Protein AF-A0A524P1W6-F1 (afdb_monomer)

Solvent-accessible surface area (backbone atoms 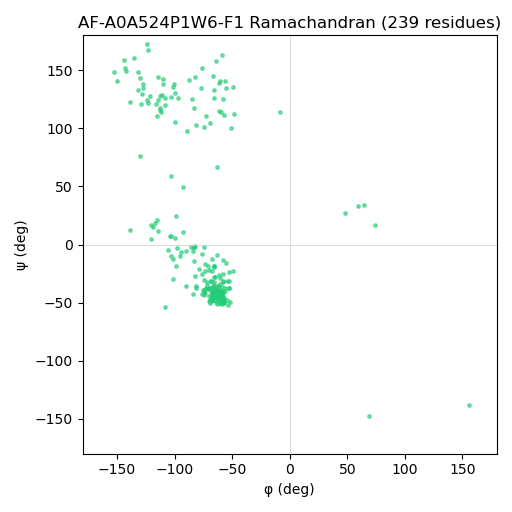only — not comparable to full-atom values): 13801 Å² total; per-residue (Å²): 134,83,82,76,74,79,87,64,77,76,74,63,32,41,42,36,43,31,59,75,45,69,65,52,98,81,75,45,73,70,54,42,46,52,52,51,48,52,51,48,50,34,46,38,67,60,63,65,48,62,73,87,36,50,44,77,52,84,60,39,30,36,38,38,51,34,90,38,65,66,57,50,44,50,50,51,54,59,65,42,50,56,57,51,47,46,42,68,64,34,59,73,61,53,73,53,61,63,51,61,54,53,48,53,52,50,55,49,50,51,53,50,51,52,52,51,53,55,61,54,59,69,71,52,67,88,84,78,59,76,81,76,58,79,82,65,81,49,70,66,57,54,54,62,71,67,62,64,50,25,31,32,36,37,40,35,36,87,59,54,64,69,60,58,74,45,47,70,56,52,51,52,50,29,56,70,74,59,48,61,57,46,75,45,85,51,100,51,37,33,39,36,38,25,44,45,64,67,62,48,52,58,75,66,47,57,64,49,61,46,58,34,50,49,51,49,36,51,76,72,70,48,66,69,83,38,69,67,51,45,53,49,43,54,49,48,47,66,75,77,107

pLDDT: mean 77.71, std 16.16, range [38.34, 97.88]

Foldseek 3Di:
DDPDDPPPPPPFKKKKKFWPDAPDPVDDLVVQVVLLVLVLQLCCLQLVDDNVQWDDDPSTMIMGTDPHVVSVLSVLCLVCVLLVCCCPPPVVVVVVVVLVVVVVVVVVVVVVVVVVVVVVVVPPDPPPPPPPPPPPPDPVVVVVVQFDFNTKMWMFIPDCPSVVVCQVSVVVSCVVLVFPWDWADDPGGIIITHRDVVSVVLVSDDSQPLVSVVVSCVVSPHDCPPPVNVVSSVVSVVSRD

Structure (mmCIF, N/CA/C/O backbone):
data_AF-A0A524P1W6-F1
#
_entry.id   AF-A0A524P1W6-F1
#
loop_
_atom_site.group_PDB
_atom_site.id
_atom_site.type_symbol
_atom_site.label_atom_id
_atom_site.label_alt_id
_atom_site.label_comp_id
_atom_site.label_asym_id
_atom_site.label_entity_id
_atom_site.label_seq_id
_atom_site.pdbx_PDB_ins_code
_atom_site.Cartn_x
_atom_site.Cartn_y
_atom_site.Cartn_z
_atom_site.occupancy
_atom_site.B_iso_or_equiv
_atom_site.auth_seq_id
_atom_site.auth_comp_id
_atom_site.auth_asym_id
_atom_site.auth_atom_id
_atom_site.pdbx_PDB_model_num
ATOM 1 N N . MET A 1 1 ? -32.105 -16.808 35.346 1.00 43.50 1 MET A N 1
ATOM 2 C CA . MET A 1 1 ? -31.112 -15.776 34.991 1.00 43.50 1 MET A CA 1
ATOM 3 C C . MET A 1 1 ? -31.152 -15.631 33.483 1.00 43.50 1 MET A C 1
ATOM 5 O O . MET A 1 1 ? -30.910 -16.617 32.807 1.00 43.50 1 MET A O 1
ATOM 9 N N . LYS A 1 2 ? -31.589 -14.476 32.969 1.00 44.75 2 LYS A N 1
ATOM 10 C CA . LYS A 1 2 ? -31.421 -14.134 31.552 1.00 44.75 2 LYS A CA 1
ATOM 11 C C . LYS A 1 2 ? -30.009 -13.581 31.425 1.00 44.75 2 LYS A C 1
ATOM 13 O O . LYS A 1 2 ? -29.709 -12.593 32.091 1.00 44.75 2 LYS A O 1
ATOM 18 N N . GLU A 1 3 ? -29.163 -14.250 30.655 1.00 41.38 3 GLU A N 1
ATOM 19 C CA . GLU A 1 3 ? -27.907 -13.665 30.199 1.00 41.38 3 GLU A CA 1
ATOM 20 C C . GLU A 1 3 ? -28.275 -12.415 29.398 1.00 41.38 3 GLU A C 1
ATOM 22 O O . GLU A 1 3 ? -29.006 -12.478 28.410 1.00 41.38 3 GLU A O 1
ATOM 27 N N . LEU A 1 4 ? -27.896 -11.257 29.931 1.00 38.34 4 LEU A N 1
ATOM 28 C CA . LEU A 1 4 ? -27.931 -10.008 29.192 1.00 38.34 4 LEU A CA 1
ATOM 29 C C . LEU A 1 4 ? -26.842 -10.141 28.135 1.00 38.34 4 LEU A C 1
ATOM 31 O O . LEU A 1 4 ? -25.660 -10.092 28.474 1.00 38.34 4 LEU A O 1
ATOM 35 N N . GLU A 1 5 ? -27.237 -10.365 26.883 1.00 46.94 5 GLU A N 1
ATOM 36 C CA . GLU A 1 5 ? -26.307 -10.201 25.773 1.00 46.94 5 GLU A CA 1
ATOM 37 C C . GLU A 1 5 ? -25.727 -8.783 25.849 1.00 46.94 5 GLU A C 1
ATOM 39 O O . GLU A 1 5 ? -26.471 -7.829 26.117 1.00 46.94 5 GLU A O 1
ATOM 44 N N . PRO A 1 6 ? -24.405 -8.619 25.684 1.00 50.09 6 PRO A N 1
ATOM 45 C CA . PRO A 1 6 ? -23.826 -7.296 25.652 1.00 50.09 6 PRO A CA 1
ATOM 46 C C . PRO A 1 6 ? -24.444 -6.563 24.462 1.00 50.09 6 PRO A C 1
ATOM 48 O O . PRO A 1 6 ? -24.214 -6.930 23.311 1.00 50.09 6 PRO A O 1
ATOM 51 N N . ASN A 1 7 ? -25.203 -5.502 24.746 1.00 44.94 7 ASN A N 1
ATOM 52 C CA . ASN A 1 7 ? -25.431 -4.402 23.813 1.00 44.94 7 ASN A CA 1
ATOM 53 C C . ASN A 1 7 ? -24.069 -3.735 23.560 1.00 44.94 7 ASN A C 1
ATOM 55 O O . ASN A 1 7 ? -23.799 -2.638 24.041 1.00 44.94 7 ASN A O 1
ATOM 59 N N . GLY A 1 8 ? -23.159 -4.455 22.908 1.00 49.38 8 GLY A N 1
ATOM 60 C CA . GLY A 1 8 ? -21.906 -3.922 22.426 1.00 49.38 8 GLY A CA 1
ATOM 61 C C . GLY A 1 8 ? -22.253 -3.089 21.215 1.00 49.38 8 GLY A C 1
ATOM 62 O O . GLY A 1 8 ? -22.509 -3.641 20.145 1.00 49.38 8 GLY A O 1
ATOM 63 N N . GLU A 1 9 ? -22.311 -1.771 21.388 1.00 58.06 9 GLU A N 1
ATOM 64 C CA . GLU A 1 9 ? -22.159 -0.864 20.259 1.00 58.06 9 GLU A CA 1
ATOM 65 C C . GLU A 1 9 ? -20.922 -1.343 19.497 1.00 58.06 9 GLU A C 1
ATOM 67 O O . GLU A 1 9 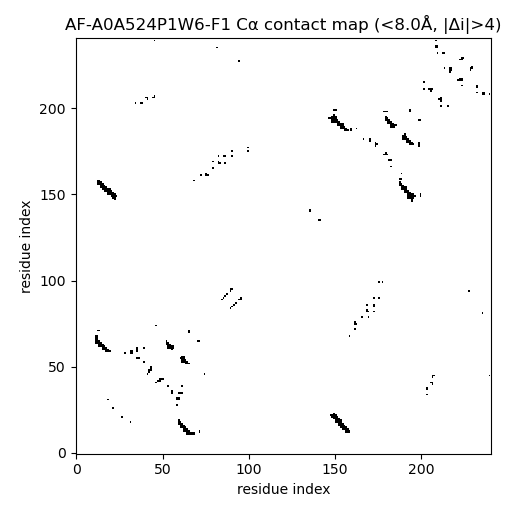? -19.821 -1.380 20.048 1.00 58.06 9 GLU A O 1
ATOM 72 N N . SER A 1 10 ? -21.130 -1.860 18.282 1.00 70.88 10 SER A N 1
ATOM 73 C CA . SER A 1 10 ? -20.035 -2.339 17.447 1.00 70.88 10 SER A CA 1
ATOM 74 C C . SER A 1 10 ? -19.087 -1.165 17.278 1.00 70.88 10 SER A C 1
ATOM 76 O O . SER A 1 10 ? -19.458 -0.198 16.617 1.00 70.88 10 SER A O 1
ATOM 78 N N . GLU A 1 11 ? -17.894 -1.250 17.866 1.00 86.88 11 GLU A N 1
ATOM 79 C CA . GLU A 1 11 ? -16.865 -0.232 17.688 1.00 86.88 11 GLU A CA 1
ATOM 80 C C . GLU A 1 11 ? -16.704 0.068 16.193 1.00 86.88 11 GLU A C 1
ATOM 82 O O . GLU A 1 11 ? -16.694 -0.848 15.356 1.00 86.88 11 GLU A O 1
ATOM 87 N N . SER A 1 12 ? -16.623 1.357 15.860 1.00 93.19 12 SER A N 1
ATOM 88 C CA . SER A 1 12 ? -16.362 1.798 14.495 1.00 93.19 12 SER A CA 1
ATOM 89 C C . SER A 1 12 ? -15.053 1.178 13.988 1.00 93.19 12 SER A C 1
ATOM 91 O O . SER A 1 12 ? -14.093 1.046 14.758 1.00 93.19 12 SER A O 1
ATOM 93 N N . PRO A 1 13 ? -14.994 0.764 12.711 1.00 96.75 13 PRO A N 1
ATOM 94 C CA . PRO A 1 13 ? -13.780 0.189 12.164 1.00 96.75 13 PRO A CA 1
ATOM 95 C C . PRO A 1 13 ? -12.670 1.239 12.091 1.00 96.75 13 PRO A C 1
ATOM 97 O O . PRO A 1 13 ? -12.925 2.404 11.786 1.00 96.75 13 PRO A O 1
ATOM 100 N N . PHE A 1 14 ? -11.427 0.822 12.319 1.00 96.38 14 PHE A N 1
ATOM 101 C CA . PHE A 1 14 ? -10.258 1.680 12.130 1.00 96.38 14 PHE A CA 1
ATOM 102 C C . PHE A 1 14 ? -9.122 0.959 11.408 1.00 96.38 14 PHE A C 1
ATOM 104 O O . PHE A 1 14 ? -9.044 -0.270 11.400 1.00 96.38 14 PHE A O 1
ATOM 111 N N . LEU A 1 15 ? -8.211 1.744 10.840 1.00 96.62 15 LEU A N 1
ATOM 112 C CA . LEU A 1 15 ? -6.912 1.317 10.343 1.00 96.62 15 LEU A CA 1
ATOM 113 C C . LEU A 1 15 ? -5.833 2.236 10.915 1.00 96.62 15 LEU A C 1
ATOM 115 O O . LEU A 1 15 ? -5.842 3.441 10.693 1.00 96.62 15 LEU A O 1
ATOM 119 N N . GLU A 1 16 ? -4.891 1.659 11.636 1.00 97.44 16 GLU A N 1
ATOM 120 C CA . GLU A 1 16 ? -3.687 2.319 12.118 1.00 97.44 16 GLU A CA 1
ATOM 121 C C . GLU A 1 16 ? -2.514 1.877 11.236 1.00 97.44 16 GLU A C 1
ATOM 123 O O . GLU A 1 16 ? -2.287 0.682 11.050 1.00 97.44 16 GLU A O 1
ATOM 128 N N . ILE A 1 17 ? -1.778 2.838 10.684 1.00 96.62 17 ILE A N 1
ATOM 129 C CA . ILE A 1 17 ? -0.586 2.629 9.860 1.00 96.62 17 ILE A CA 1
ATOM 130 C C . ILE A 1 17 ? 0.594 3.234 10.610 1.00 96.62 17 ILE A C 1
ATOM 132 O O . ILE A 1 17 ? 0.585 4.423 10.913 1.00 96.62 17 ILE A O 1
ATOM 136 N N . THR A 1 18 ? 1.602 2.426 10.924 1.00 96.56 18 THR A N 1
ATOM 137 C CA . THR A 1 18 ? 2.801 2.860 11.650 1.00 96.56 18 THR A CA 1
ATOM 138 C C . THR A 1 18 ? 4.049 2.540 10.840 1.00 96.56 18 THR A C 1
ATOM 140 O O . THR A 1 18 ? 4.279 1.389 10.478 1.00 96.56 18 THR A O 1
ATOM 143 N N . LEU A 1 19 ? 4.870 3.549 10.575 1.00 94.56 19 LEU A N 1
ATOM 144 C CA . LEU A 1 19 ? 6.191 3.400 9.977 1.00 94.56 19 LEU A CA 1
ATOM 145 C C . LEU A 1 19 ? 7.170 3.012 11.095 1.00 94.56 19 LEU A C 1
ATOM 147 O O . LEU A 1 19 ? 7.528 3.828 11.944 1.00 94.56 19 LEU A O 1
ATOM 151 N N . MET A 1 20 ? 7.522 1.730 11.152 1.00 92.50 20 MET A N 1
ATOM 152 C CA . MET A 1 20 ? 8.344 1.147 12.218 1.00 92.50 20 MET A CA 1
ATOM 153 C C . MET A 1 20 ? 9.833 1.388 11.980 1.00 92.50 20 MET A C 1
ATOM 155 O O . MET A 1 20 ? 10.586 1.597 12.926 1.00 92.50 20 MET A O 1
ATOM 159 N N . GLU A 1 21 ? 10.243 1.327 10.717 1.00 90.81 21 GLU A N 1
ATOM 160 C CA . GLU A 1 21 ? 11.625 1.486 10.288 1.00 90.81 21 GLU A CA 1
ATOM 161 C C . GLU A 1 21 ? 11.649 2.088 8.884 1.00 90.81 21 GLU A C 1
ATOM 163 O O . GLU A 1 21 ? 10.837 1.709 8.035 1.00 90.81 21 GLU A O 1
ATOM 168 N N . LEU A 1 22 ? 12.593 2.996 8.654 1.00 89.94 22 LEU A N 1
ATOM 169 C CA . LEU A 1 22 ? 12.934 3.557 7.356 1.00 89.94 22 LEU A CA 1
ATOM 170 C C . LEU A 1 22 ? 14.460 3.653 7.280 1.00 89.94 22 LEU A C 1
ATOM 172 O O . LEU A 1 22 ? 15.093 4.261 8.133 1.00 89.94 22 LEU A O 1
ATOM 176 N N . ASN A 1 23 ? 15.063 3.026 6.279 1.00 87.38 23 ASN A N 1
ATOM 177 C CA . ASN A 1 23 ? 16.504 3.014 6.062 1.00 87.38 23 ASN A CA 1
ATOM 178 C C . ASN A 1 23 ? 16.866 3.979 4.929 1.00 87.38 23 ASN A C 1
ATOM 180 O O . ASN A 1 23 ? 17.416 3.584 3.900 1.00 87.38 23 ASN A O 1
ATOM 184 N N . ASP A 1 24 ? 16.513 5.249 5.107 1.00 79.62 24 ASP A N 1
ATOM 185 C CA . ASP A 1 24 ? 16.932 6.327 4.219 1.00 79.62 24 ASP A CA 1
ATOM 186 C C . ASP A 1 24 ? 18.159 7.009 4.833 1.00 79.62 24 ASP A C 1
ATOM 188 O O . ASP A 1 24 ? 18.126 7.424 5.985 1.00 79.62 24 ASP A O 1
ATOM 192 N N . GLN A 1 25 ? 19.263 7.135 4.093 1.00 68.06 25 GLN A N 1
ATOM 193 C CA . GLN A 1 25 ? 20.510 7.707 4.626 1.00 68.06 25 GLN A CA 1
ATOM 194 C C . GLN A 1 25 ? 20.378 9.184 5.049 1.00 68.06 25 GLN A C 1
ATOM 196 O O . GLN A 1 25 ? 21.277 9.716 5.697 1.00 68.06 25 GLN A O 1
ATOM 201 N N . ASN A 1 26 ? 19.251 9.828 4.729 1.00 62.03 26 ASN A N 1
ATOM 202 C CA . ASN A 1 26 ? 18.885 11.174 5.174 1.00 62.03 26 ASN A CA 1
ATOM 203 C C . ASN A 1 26 ? 17.916 11.179 6.378 1.00 62.03 26 ASN A C 1
ATOM 205 O O . ASN A 1 26 ? 17.168 12.145 6.554 1.00 62.03 26 ASN A O 1
ATOM 209 N N . ASP A 1 27 ? 17.919 10.104 7.177 1.00 55.28 27 ASP A N 1
ATOM 210 C CA . ASP A 1 27 ? 17.000 9.831 8.289 1.00 55.28 27 ASP A CA 1
ATOM 211 C C . ASP A 1 27 ? 16.903 11.010 9.271 1.00 55.28 27 ASP A C 1
ATOM 213 O O . ASP A 1 27 ? 17.760 11.257 10.124 1.00 55.28 27 ASP A O 1
ATOM 217 N N . SER A 1 28 ? 15.831 11.776 9.127 1.00 60.75 28 SER A N 1
ATOM 218 C CA . SER A 1 28 ? 15.391 12.757 10.105 1.00 60.75 28 SER A CA 1
ATOM 219 C C . SER A 1 28 ? 13.902 12.541 10.321 1.00 60.75 28 SER A C 1
ATOM 221 O O . SER A 1 28 ? 13.196 12.168 9.386 1.00 60.75 28 SER A O 1
ATOM 223 N N . ASP A 1 29 ? 13.402 12.810 11.531 1.00 59.75 29 ASP A N 1
ATOM 224 C CA . ASP A 1 29 ? 11.968 12.726 11.867 1.00 59.75 29 ASP A CA 1
ATOM 225 C C . ASP A 1 29 ? 11.063 13.468 10.855 1.00 59.75 29 ASP A C 1
ATOM 227 O O . ASP A 1 29 ? 9.887 13.141 10.700 1.00 59.75 29 ASP A O 1
ATOM 231 N N . ALA A 1 30 ? 11.615 14.447 10.127 1.00 59.59 30 ALA A N 1
ATOM 232 C CA . ALA A 1 30 ? 10.947 15.157 9.040 1.00 59.59 30 ALA A CA 1
ATOM 233 C C . ALA A 1 30 ? 10.531 14.248 7.863 1.00 59.59 30 ALA A C 1
ATOM 235 O O . ALA A 1 30 ? 9.561 14.566 7.180 1.00 59.59 30 ALA A O 1
ATOM 236 N N . ASN A 1 31 ? 11.215 13.121 7.642 1.00 79.62 31 ASN A N 1
ATOM 237 C CA . ASN A 1 31 ? 10.939 12.198 6.538 1.00 79.62 31 ASN A CA 1
ATOM 238 C C . ASN A 1 31 ? 9.663 11.374 6.793 1.00 79.62 31 ASN A C 1
ATOM 240 O O . ASN A 1 31 ? 8.823 11.223 5.910 1.00 79.62 31 ASN A O 1
ATOM 244 N N . TYR A 1 32 ? 9.446 10.917 8.033 1.00 88.81 32 TYR A N 1
ATOM 245 C CA . TYR A 1 32 ? 8.245 10.150 8.384 1.00 88.81 32 TYR A CA 1
ATOM 246 C C . TYR A 1 32 ? 6.963 10.970 8.224 1.00 88.81 32 TYR A C 1
ATOM 248 O O . TYR A 1 32 ? 5.981 10.475 7.674 1.00 88.81 32 TYR A O 1
ATOM 256 N N . LEU A 1 33 ? 6.965 12.231 8.665 1.00 91.31 33 LEU A N 1
ATOM 257 C CA . LEU A 1 33 ? 5.794 13.100 8.542 1.00 91.31 33 LEU A CA 1
ATOM 258 C C . LEU A 1 33 ? 5.439 13.400 7.082 1.00 91.31 33 LEU A C 1
ATOM 260 O O . LEU A 1 33 ? 4.255 13.406 6.754 1.00 91.31 33 LEU A O 1
ATOM 264 N N . ASP A 1 34 ? 6.433 13.606 6.213 1.00 90.69 34 ASP A N 1
ATOM 265 C CA . ASP A 1 34 ? 6.202 13.795 4.775 1.00 90.69 34 ASP A CA 1
ATOM 266 C C . ASP A 1 34 ? 5.574 12.545 4.142 1.00 90.69 34 ASP A C 1
ATOM 268 O O . ASP A 1 34 ? 4.552 12.629 3.460 1.00 90.69 34 ASP A O 1
ATOM 272 N N . ILE A 1 35 ? 6.108 11.360 4.458 1.00 91.31 35 ILE A N 1
ATOM 273 C CA . ILE A 1 35 ? 5.560 10.079 3.992 1.00 91.31 35 ILE A CA 1
ATOM 274 C C . ILE A 1 35 ? 4.113 9.895 4.465 1.00 91.31 35 ILE A C 1
ATOM 276 O O . ILE A 1 35 ? 3.245 9.523 3.672 1.00 91.31 35 ILE A O 1
ATOM 280 N N . LEU A 1 36 ? 3.826 10.157 5.743 1.00 93.56 36 LEU A N 1
ATOM 281 C CA . LEU A 1 36 ? 2.470 10.035 6.279 1.00 93.56 36 LEU A CA 1
ATOM 282 C C . LEU A 1 36 ? 1.515 11.065 5.678 1.00 93.56 36 LEU A C 1
ATOM 284 O O . LEU A 1 36 ? 0.350 10.736 5.457 1.00 93.56 36 LEU A O 1
ATOM 288 N N . ASP A 1 37 ? 1.972 12.286 5.387 1.00 93.19 37 ASP A N 1
ATOM 289 C CA . ASP A 1 37 ? 1.132 13.271 4.707 1.00 93.19 37 ASP A CA 1
ATOM 290 C C . ASP A 1 37 ? 0.826 12.842 3.271 1.00 93.19 37 ASP A C 1
ATOM 292 O O . ASP A 1 37 ? -0.330 12.906 2.858 1.00 93.19 37 ASP A O 1
ATOM 296 N N . ARG A 1 38 ? 1.807 12.302 2.538 1.00 90.88 38 ARG A N 1
ATOM 297 C CA . ARG A 1 38 ? 1.585 11.719 1.204 1.00 90.88 38 ARG A CA 1
ATOM 298 C C . ARG A 1 38 ? 0.583 10.566 1.247 1.00 90.88 38 ARG A C 1
ATOM 300 O O . ARG A 1 38 ? -0.362 10.555 0.461 1.00 90.88 38 ARG A O 1
ATOM 307 N N . LEU A 1 39 ? 0.727 9.644 2.202 1.00 90.94 39 LEU A N 1
ATOM 308 C CA . LEU A 1 39 ? -0.244 8.567 2.419 1.00 90.94 39 LEU A CA 1
ATOM 309 C C . LEU A 1 39 ? -1.635 9.130 2.724 1.00 90.94 39 LEU A C 1
ATOM 311 O O . LEU A 1 39 ? -2.618 8.698 2.126 1.00 90.94 39 LEU A O 1
ATOM 315 N N . ARG A 1 40 ? -1.731 10.134 3.599 1.00 93.56 40 ARG A N 1
ATOM 316 C CA . ARG A 1 40 ? -2.993 10.816 3.898 1.00 93.56 40 ARG A CA 1
ATOM 317 C C . ARG A 1 40 ? -3.615 11.418 2.640 1.00 93.56 40 ARG A C 1
ATOM 319 O O . ARG A 1 40 ? -4.802 11.203 2.415 1.00 93.56 40 ARG A O 1
ATOM 326 N N . GLN A 1 41 ? -2.848 12.137 1.816 1.00 90.88 41 GLN A N 1
ATOM 327 C CA . GLN A 1 41 ? -3.355 12.702 0.560 1.00 90.88 41 GLN A CA 1
ATOM 328 C C . GLN A 1 41 ? -3.878 11.612 -0.374 1.00 90.88 41 GLN A C 1
ATOM 330 O O . GLN A 1 41 ? -4.974 11.767 -0.911 1.00 90.88 41 GLN A O 1
ATOM 335 N N . ASN A 1 42 ? -3.156 10.496 -0.502 1.00 85.69 42 ASN A N 1
ATOM 336 C CA . ASN A 1 42 ? -3.613 9.357 -1.291 1.00 85.69 42 ASN A CA 1
ATOM 337 C C . ASN A 1 42 ? -4.944 8.822 -0.752 1.00 85.69 42 ASN A C 1
ATOM 339 O O . ASN A 1 42 ? -5.885 8.672 -1.523 1.00 85.69 42 ASN A O 1
ATOM 343 N N . PHE A 1 43 ? -5.090 8.635 0.564 1.00 89.12 43 PHE A N 1
ATOM 344 C CA . PHE A 1 43 ? -6.357 8.167 1.131 1.00 89.12 43 PHE A CA 1
ATOM 345 C C . PHE A 1 43 ? -7.526 9.136 0.882 1.00 89.12 43 PHE A C 1
ATOM 347 O O . PHE A 1 43 ? -8.633 8.699 0.566 1.00 89.12 43 PHE A O 1
ATOM 354 N N . LEU A 1 44 ? -7.296 10.446 1.004 1.00 90.88 44 LEU A N 1
ATOM 355 C CA . LEU A 1 44 ? -8.335 11.454 0.771 1.00 90.88 44 LEU A CA 1
ATOM 356 C C . LEU A 1 44 ? -8.751 11.514 -0.699 1.00 90.88 44 LEU A C 1
ATOM 358 O O . LEU A 1 44 ? -9.942 11.537 -1.000 1.00 90.88 44 LEU A O 1
ATOM 362 N N . GLN A 1 45 ? -7.778 11.536 -1.608 1.00 85.88 45 GLN A N 1
ATOM 363 C CA . GLN A 1 45 ? -8.028 11.697 -3.038 1.00 85.88 45 GLN A CA 1
ATOM 364 C C . GLN A 1 45 ? -8.586 10.417 -3.662 1.00 85.88 45 GLN A C 1
ATOM 366 O O . GLN A 1 45 ? -9.543 10.480 -4.428 1.00 85.88 45 GLN A O 1
ATOM 371 N N . TYR A 1 46 ? -8.021 9.264 -3.310 1.00 80.44 46 TYR A N 1
ATOM 372 C CA . TYR A 1 46 ? -8.323 7.995 -3.964 1.00 80.44 46 TYR A CA 1
ATOM 373 C C . TYR A 1 46 ? -9.571 7.310 -3.405 1.00 80.44 46 TYR A C 1
ATOM 375 O O . TYR A 1 46 ? -10.408 6.801 -4.153 1.00 80.44 46 TYR A O 1
ATOM 383 N N . TYR A 1 47 ? -9.732 7.315 -2.080 1.00 85.19 47 TYR A N 1
ATOM 384 C CA . TYR A 1 47 ? -10.869 6.660 -1.435 1.00 85.19 47 TYR A CA 1
ATOM 385 C C . TYR A 1 47 ? -12.031 7.610 -1.150 1.00 85.19 47 TYR A C 1
ATOM 387 O O . TYR A 1 47 ? -13.110 7.136 -0.782 1.00 85.19 47 TYR A O 1
ATOM 395 N N . GLY A 1 48 ? -11.836 8.923 -1.315 1.00 88.19 48 GLY A N 1
ATOM 396 C CA . GLY A 1 48 ? -12.860 9.933 -1.051 1.00 88.19 48 GLY A CA 1
ATOM 397 C C . GLY A 1 48 ? -13.272 9.995 0.420 1.00 88.19 48 GLY A C 1
ATOM 398 O O . GLY A 1 48 ? -14.449 10.194 0.713 1.00 88.19 48 GLY A O 1
ATOM 399 N N . LEU A 1 49 ? -12.333 9.750 1.340 1.00 90.50 49 LEU A N 1
ATOM 400 C CA . LEU A 1 49 ? -12.599 9.789 2.779 1.00 90.50 49 LEU A CA 1
ATOM 401 C C . LEU A 1 49 ? -12.697 11.228 3.295 1.00 90.50 49 LEU A C 1
ATOM 403 O O . LEU A 1 49 ? -12.056 12.144 2.777 1.00 90.50 49 LEU A O 1
ATOM 407 N N . ASP A 1 50 ? -13.468 11.422 4.366 1.00 93.69 50 ASP A N 1
ATOM 408 C CA . ASP A 1 50 ? -13.562 12.719 5.034 1.00 93.69 50 ASP A CA 1
ATOM 409 C C . ASP A 1 50 ? -12.204 13.096 5.669 1.00 93.69 50 ASP A C 1
ATOM 411 O O . ASP A 1 50 ? -11.622 12.274 6.381 1.00 93.69 50 ASP A O 1
ATOM 415 N N . PRO A 1 51 ? -11.684 14.325 5.496 1.00 95.19 51 PRO A N 1
ATOM 416 C CA . PRO A 1 51 ? -10.428 14.749 6.117 1.00 95.19 51 PRO A CA 1
ATOM 417 C C . PRO A 1 51 ? -10.347 14.551 7.635 1.00 95.19 51 PRO A C 1
ATOM 419 O O . PRO A 1 51 ? -9.265 14.303 8.159 1.00 95.19 51 PRO A O 1
ATOM 422 N N . SER A 1 52 ? -11.470 14.642 8.351 1.00 95.75 52 SER A N 1
ATOM 423 C CA . SER A 1 52 ? -11.544 14.436 9.803 1.00 95.75 52 SER A CA 1
ATOM 424 C C . SER A 1 52 ? -11.417 12.969 10.228 1.00 95.75 52 SER A C 1
ATOM 426 O O . SER A 1 52 ? -11.114 12.690 11.394 1.00 95.75 52 SER A O 1
ATOM 428 N N . SER A 1 53 ? -11.609 12.041 9.286 1.00 95.94 53 SER A N 1
ATOM 429 C CA . SER A 1 53 ? -11.474 10.600 9.497 1.00 95.94 53 SER A CA 1
ATOM 430 C C . SER A 1 53 ? -10.011 10.160 9.633 1.00 95.94 53 SER A C 1
ATOM 432 O O . SER A 1 53 ? -9.737 9.153 10.287 1.00 95.94 53 SER A O 1
ATOM 434 N N . ILE A 1 54 ? -9.068 10.949 9.097 1.00 97.25 54 ILE A N 1
ATOM 435 C CA . ILE A 1 54 ? -7.635 10.641 9.073 1.00 97.25 54 ILE A CA 1
ATOM 436 C C . ILE A 1 54 ? -6.863 11.578 9.999 1.00 97.25 54 ILE A C 1
ATOM 438 O O . ILE A 1 54 ? -6.961 12.801 9.906 1.00 97.25 54 ILE A O 1
ATOM 442 N N . LYS A 1 55 ? -6.044 11.011 10.882 1.00 97.19 55 LYS A N 1
ATOM 443 C CA . LYS A 1 55 ? -5.211 11.755 11.830 1.00 97.19 55 LYS A CA 1
ATOM 444 C C . LYS A 1 55 ? -3.789 11.223 11.801 1.00 97.19 55 LYS A C 1
ATOM 446 O O . LYS A 1 55 ? -3.588 10.021 11.895 1.00 97.19 55 LYS A O 1
ATOM 451 N N . ILE A 1 56 ? -2.809 12.116 11.724 1.00 96.56 56 ILE A N 1
ATOM 452 C CA . ILE A 1 56 ? -1.412 11.771 12.000 1.00 96.56 56 ILE A CA 1
ATOM 453 C C . ILE A 1 56 ? -1.211 11.872 13.516 1.00 96.56 56 ILE A C 1
ATOM 455 O O . ILE A 1 56 ? -1.552 12.885 14.131 1.00 96.56 56 ILE A O 1
ATOM 459 N N . CYS A 1 57 ? -0.722 10.797 14.124 1.00 94.88 57 CYS A N 1
ATOM 460 C CA . CYS A 1 57 ? -0.534 10.650 15.561 1.00 94.88 57 CYS A CA 1
ATOM 461 C C . CYS A 1 57 ? 0.965 10.508 15.854 1.00 94.88 57 CYS A C 1
ATOM 463 O O . CYS A 1 57 ? 1.578 9.502 15.519 1.00 94.88 57 CYS A O 1
ATOM 465 N N . GLY A 1 58 ? 1.576 11.512 16.486 1.00 91.62 58 GLY A N 1
ATOM 466 C CA . GLY A 1 58 ? 3.027 11.513 16.703 1.00 91.62 58 GLY A CA 1
ATOM 467 C C . GLY A 1 58 ? 3.814 11.680 15.398 1.00 91.62 58 GLY A C 1
ATOM 468 O O . GLY A 1 58 ? 3.354 12.371 14.492 1.00 91.62 58 GLY A O 1
ATOM 469 N N . ASN A 1 59 ? 5.002 11.070 15.322 1.00 92.12 59 ASN A N 1
ATOM 470 C CA . ASN A 1 59 ? 5.941 11.289 14.212 1.00 92.12 59 ASN A CA 1
ATOM 471 C C . ASN A 1 59 ? 5.891 10.200 13.134 1.00 92.12 59 ASN A C 1
ATOM 473 O O . ASN A 1 59 ? 6.362 10.436 12.031 1.00 92.12 59 ASN A O 1
ATOM 477 N N . ASN A 1 60 ? 5.344 9.019 13.431 1.00 94.56 60 ASN A N 1
ATOM 478 C CA . ASN A 1 60 ? 5.452 7.845 12.560 1.00 94.56 60 ASN A CA 1
ATOM 479 C C . ASN A 1 60 ? 4.152 7.033 12.438 1.00 94.56 60 ASN A C 1
ATOM 481 O O . ASN A 1 60 ? 4.181 5.918 11.923 1.00 94.56 60 ASN A O 1
ATOM 485 N N . GLN A 1 61 ? 3.017 7.569 12.889 1.00 96.69 61 GLN A N 1
ATOM 486 C CA . GLN A 1 61 ? 1.741 6.863 12.868 1.00 96.69 61 GLN A CA 1
ATOM 487 C C . GLN A 1 61 ? 0.619 7.705 12.251 1.00 96.69 61 GLN A C 1
ATOM 489 O O . GLN A 1 61 ? 0.521 8.913 12.458 1.00 96.69 61 GLN A O 1
ATOM 494 N N . MET A 1 62 ? -0.265 7.037 11.517 1.00 97.25 62 MET A N 1
ATOM 495 C CA . MET A 1 62 ? -1.508 7.573 10.977 1.00 97.25 62 MET A CA 1
ATOM 496 C C . MET A 1 62 ? -2.675 6.666 11.372 1.00 97.25 62 MET A C 1
ATOM 498 O O . MET A 1 62 ? -2.595 5.448 11.245 1.00 97.25 62 MET A O 1
ATOM 502 N N . LEU A 1 63 ? -3.773 7.259 11.830 1.00 97.88 63 LEU A N 1
ATOM 503 C CA . LEU A 1 63 ? -5.026 6.589 12.155 1.00 97.88 63 LEU A CA 1
ATOM 504 C C . LEU A 1 63 ? -6.111 7.022 11.169 1.00 97.88 63 LEU A C 1
ATOM 506 O O . LEU A 1 63 ? -6.377 8.213 11.022 1.00 97.88 63 LEU A O 1
ATOM 510 N N . VAL A 1 64 ? -6.772 6.051 10.554 1.00 97.38 64 VAL A N 1
ATOM 511 C CA . VAL A 1 64 ? -7.941 6.218 9.690 1.00 97.38 64 VAL A CA 1
ATOM 512 C C . VAL A 1 64 ? -9.135 5.590 10.399 1.00 97.38 64 VAL A C 1
ATOM 514 O O . VAL A 1 64 ? -9.137 4.393 10.680 1.00 97.38 64 VAL A O 1
ATOM 517 N N . ASN A 1 65 ? -10.143 6.392 10.719 1.00 96.88 65 ASN A N 1
ATOM 518 C CA . ASN A 1 65 ? -11.394 5.923 11.309 1.00 96.88 65 ASN A CA 1
ATOM 519 C C . ASN A 1 65 ? -12.452 5.841 10.221 1.00 96.88 65 ASN A C 1
ATOM 521 O O . ASN A 1 65 ? -12.564 6.746 9.409 1.00 96.88 65 ASN A O 1
ATOM 525 N N . PHE A 1 66 ? -13.253 4.791 10.228 1.00 95.88 66 PHE A N 1
ATOM 526 C CA . PHE A 1 66 ? -14.315 4.606 9.252 1.00 95.88 66 PHE A CA 1
ATOM 527 C C . PHE A 1 66 ? -15.657 4.779 9.945 1.00 95.88 66 PHE A C 1
ATOM 529 O O . PHE A 1 66 ? -15.827 4.366 11.095 1.00 95.88 66 PHE A O 1
ATOM 536 N N . LEU A 1 67 ? -16.619 5.387 9.254 1.00 93.69 67 LEU A N 1
ATOM 537 C CA . LEU A 1 67 ? -17.960 5.573 9.810 1.00 93.69 67 LEU A CA 1
ATOM 538 C C . LEU A 1 67 ? -18.644 4.217 10.010 1.00 93.69 67 LEU A C 1
ATOM 540 O O . LEU A 1 67 ? -19.260 3.964 11.045 1.00 93.69 67 LEU A O 1
ATOM 544 N N . GLU A 1 68 ? -18.481 3.326 9.032 1.00 94.81 68 GLU A N 1
ATOM 545 C CA . GLU A 1 68 ? -19.129 2.021 8.984 1.00 94.81 68 GLU A CA 1
ATOM 546 C C . GLU A 1 68 ? -18.211 0.953 8.370 1.00 94.81 68 GLU A C 1
ATOM 548 O O . GLU A 1 68 ? -17.305 1.240 7.586 1.00 94.81 68 GLU A O 1
ATOM 553 N N . LYS A 1 69 ? -18.486 -0.325 8.663 1.00 94.44 69 LYS A N 1
ATOM 554 C CA . LYS A 1 69 ? -17.765 -1.468 8.060 1.00 94.44 69 LYS A CA 1
ATOM 555 C C . LYS A 1 69 ? -17.895 -1.517 6.535 1.00 94.44 69 LYS A C 1
ATOM 557 O O . LYS A 1 69 ? -17.005 -2.025 5.863 1.00 94.44 69 LYS A O 1
ATOM 562 N N . THR A 1 70 ? -18.992 -0.999 5.992 1.00 94.00 70 THR A N 1
ATOM 563 C CA . THR A 1 70 ? -19.252 -0.875 4.549 1.00 94.00 70 THR A CA 1
ATOM 564 C C . THR A 1 70 ? -18.253 0.063 3.873 1.00 94.00 70 THR A C 1
ATOM 566 O O . THR A 1 70 ? -17.744 -0.266 2.805 1.00 94.00 70 THR A O 1
ATOM 569 N N . GLU A 1 71 ? -17.920 1.186 4.512 1.00 93.56 71 GLU A N 1
ATOM 570 C CA . GLU A 1 71 ? -16.898 2.119 4.038 1.00 93.56 71 GLU A CA 1
ATOM 571 C C . GLU A 1 71 ? -15.509 1.474 4.069 1.00 93.56 71 GLU A C 1
ATOM 573 O O . GLU A 1 71 ? -14.793 1.525 3.071 1.00 93.56 71 GLU A O 1
ATOM 578 N N . PHE A 1 72 ? -15.173 0.787 5.168 1.00 93.94 72 PHE A N 1
ATOM 579 C CA . PHE A 1 72 ? -13.922 0.033 5.286 1.00 93.94 72 PHE A CA 1
ATOM 580 C C . PHE A 1 72 ? -13.781 -1.014 4.169 1.00 93.94 72 PHE A C 1
ATOM 582 O O . PHE A 1 72 ? -12.759 -1.067 3.487 1.00 93.94 72 PHE A O 1
ATOM 589 N N . ASN A 1 73 ? -14.824 -1.826 3.953 1.00 92.62 73 ASN A N 1
ATOM 590 C CA . ASN A 1 73 ? -14.853 -2.832 2.889 1.00 92.62 73 ASN A CA 1
ATOM 591 C C . ASN A 1 73 ? -14.669 -2.200 1.515 1.00 92.62 73 ASN A C 1
ATOM 593 O O . ASN A 1 73 ? -13.858 -2.686 0.741 1.00 92.62 73 ASN A O 1
ATOM 597 N N . ARG A 1 74 ? -15.372 -1.098 1.227 1.00 90.75 74 ARG A N 1
ATOM 598 C CA . ARG A 1 74 ? -15.259 -0.395 -0.055 1.00 90.75 74 ARG A CA 1
ATOM 599 C C . ARG A 1 74 ? -13.824 0.047 -0.330 1.00 90.75 74 ARG A C 1
ATOM 601 O O . ARG A 1 74 ? -13.353 -0.150 -1.442 1.00 90.75 74 ARG A O 1
ATOM 608 N N . VAL A 1 75 ? -13.149 0.634 0.662 1.00 88.62 75 VAL A N 1
ATOM 609 C CA . VAL A 1 75 ? -11.749 1.071 0.536 1.00 88.62 75 VAL A CA 1
ATOM 610 C C . VAL A 1 75 ? -10.840 -0.104 0.190 1.00 88.62 75 VAL A C 1
ATOM 612 O O . VAL A 1 75 ? -10.100 -0.035 -0.785 1.00 88.62 75 VAL A O 1
ATOM 615 N N . TYR A 1 76 ? -10.947 -1.206 0.932 1.00 85.25 76 TYR A N 1
ATOM 616 C CA . TYR A 1 76 ? -10.122 -2.388 0.688 1.00 85.25 76 TYR A CA 1
ATOM 617 C C . TYR A 1 76 ? -10.469 -3.056 -0.653 1.00 85.25 76 TYR A C 1
ATOM 619 O O . TYR A 1 76 ? -9.580 -3.310 -1.456 1.00 85.25 76 TYR A O 1
ATOM 627 N N . ASP A 1 77 ? -11.745 -3.291 -0.956 1.00 85.31 77 ASP A N 1
ATOM 628 C CA . ASP A 1 77 ? -12.173 -3.910 -2.217 1.00 85.31 77 ASP A CA 1
ATOM 629 C C . ASP A 1 77 ? -11.757 -3.074 -3.445 1.00 85.31 77 ASP A C 1
ATOM 631 O O . ASP A 1 77 ? -11.423 -3.637 -4.490 1.00 85.31 77 ASP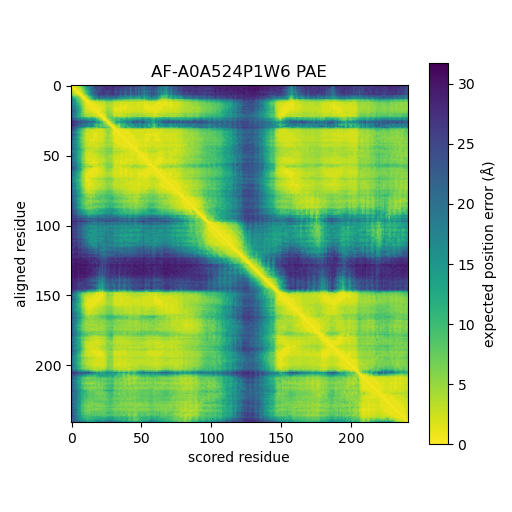 A O 1
ATOM 635 N N . GLN A 1 78 ? -11.738 -1.741 -3.323 1.00 82.75 78 GLN A N 1
ATOM 636 C CA . GLN A 1 78 ? -11.247 -0.834 -4.362 1.00 82.75 78 GLN A CA 1
ATOM 637 C C . GLN A 1 78 ? -9.741 -1.021 -4.606 1.00 82.75 78 GLN A C 1
ATOM 639 O O . GLN A 1 78 ? -9.348 -1.191 -5.760 1.00 82.75 78 GLN A O 1
ATOM 644 N N . ASP A 1 79 ? -8.932 -1.070 -3.543 1.00 78.75 79 ASP A N 1
ATOM 645 C CA . ASP A 1 79 ? -7.480 -1.305 -3.618 1.00 78.75 79 ASP A CA 1
ATOM 646 C C . ASP A 1 79 ? -7.168 -2.663 -4.283 1.00 78.75 79 ASP A C 1
ATOM 648 O O . ASP A 1 79 ? -6.311 -2.778 -5.160 1.00 78.75 79 ASP A O 1
ATOM 652 N N . TYR A 1 80 ? -7.942 -3.710 -3.965 1.00 81.69 80 TYR A N 1
ATOM 653 C CA . TYR A 1 80 ? -7.709 -5.057 -4.508 1.00 81.69 80 TYR A CA 1
ATOM 654 C C . TYR A 1 80 ? -8.284 -5.328 -5.885 1.00 81.69 80 TYR A C 1
ATOM 656 O O . TYR A 1 80 ? -7.888 -6.311 -6.515 1.00 81.69 80 TYR A O 1
ATOM 664 N N . ALA A 1 81 ? -9.173 -4.477 -6.391 1.00 79.88 81 ALA A N 1
ATOM 665 C CA . ALA A 1 81 ? -9.754 -4.671 -7.711 1.00 79.88 81 ALA A CA 1
ATOM 666 C C . ALA A 1 81 ? -8.680 -4.728 -8.816 1.00 79.88 81 ALA A C 1
ATOM 668 O O . ALA A 1 81 ? -8.856 -5.460 -9.795 1.00 79.88 81 ALA A O 1
ATOM 669 N N . VAL A 1 82 ? -7.565 -4.002 -8.651 1.00 76.94 82 VAL A N 1
ATOM 670 C CA . VAL A 1 82 ? -6.412 -4.063 -9.567 1.00 76.94 82 VAL A CA 1
ATOM 671 C C . VAL A 1 82 ? -5.692 -5.396 -9.453 1.00 76.94 82 VAL A C 1
ATOM 673 O O . VAL A 1 82 ? -5.488 -6.067 -10.462 1.00 76.94 82 VAL A O 1
ATOM 676 N N . TYR A 1 83 ? -5.353 -5.815 -8.233 1.00 79.75 83 TYR A N 1
ATOM 677 C CA . TYR A 1 83 ? -4.663 -7.080 -7.975 1.00 79.75 83 TYR A CA 1
ATOM 678 C C . TYR A 1 83 ? -5.473 -8.280 -8.472 1.00 79.75 83 TYR A C 1
ATOM 680 O O . TYR A 1 83 ? -4.916 -9.204 -9.065 1.00 79.75 83 TYR A O 1
ATOM 688 N N . GLN A 1 84 ? -6.794 -8.251 -8.286 1.00 83.25 84 GLN A N 1
ATOM 689 C CA . GLN A 1 84 ? -7.688 -9.283 -8.795 1.00 83.25 84 GLN A CA 1
ATOM 690 C C . GLN A 1 84 ? -7.681 -9.306 -10.323 1.00 83.25 84 GLN A C 1
ATOM 692 O O . GLN A 1 84 ? -7.529 -10.372 -10.916 1.00 83.25 84 GLN A O 1
ATOM 697 N N . TYR A 1 85 ? -7.767 -8.137 -10.965 1.00 78.62 85 TYR A N 1
ATOM 698 C CA . TYR A 1 85 ? -7.693 -8.044 -12.419 1.00 78.62 85 TYR A CA 1
ATOM 699 C C . TYR A 1 85 ? -6.359 -8.577 -12.962 1.00 78.62 85 TYR A C 1
ATOM 701 O O . TYR A 1 85 ? -6.366 -9.390 -13.889 1.00 78.62 85 TYR A O 1
ATOM 709 N N . LEU A 1 86 ? -5.233 -8.162 -12.364 1.00 75.12 86 LEU A N 1
ATOM 710 C CA . LEU A 1 86 ? -3.894 -8.660 -12.690 1.00 75.12 86 LEU A CA 1
ATOM 711 C C . LEU A 1 86 ? -3.852 -10.184 -12.583 1.00 75.12 86 LEU A C 1
ATOM 713 O O . LEU A 1 86 ? -3.408 -10.864 -13.505 1.00 75.12 86 LEU A O 1
ATOM 717 N N . TYR A 1 87 ? -4.368 -10.737 -11.491 1.00 79.06 87 TYR A N 1
ATOM 718 C CA . TYR A 1 87 ? -4.372 -12.176 -11.282 1.00 79.06 87 TYR A CA 1
ATOM 719 C C . TYR A 1 87 ? -5.205 -12.935 -12.315 1.00 79.06 87 TYR A C 1
ATOM 721 O O . TYR A 1 87 ? -4.701 -13.858 -12.952 1.00 79.06 87 TYR A O 1
ATOM 729 N N . GLU A 1 88 ? -6.453 -12.531 -12.526 1.00 80.06 88 GLU A N 1
ATOM 730 C CA . GLU A 1 88 ? -7.384 -13.232 -13.415 1.00 80.06 88 GLU A CA 1
ATOM 731 C C . GLU A 1 88 ? -7.005 -13.105 -14.894 1.00 80.06 88 GLU A C 1
ATOM 733 O O . GLU A 1 88 ? -7.157 -14.053 -15.661 1.00 80.06 88 GLU A O 1
ATOM 738 N N . ASN A 1 89 ? -6.509 -11.939 -15.312 1.00 71.81 89 ASN A N 1
ATOM 739 C CA . ASN A 1 89 ? -6.337 -11.644 -16.733 1.00 71.81 89 ASN A CA 1
ATOM 740 C C . ASN A 1 89 ? -4.897 -11.801 -17.186 1.00 71.81 89 ASN A C 1
ATOM 742 O O . ASN A 1 89 ? -4.676 -12.158 -18.338 1.00 71.81 89 ASN A O 1
ATOM 746 N N . ILE A 1 90 ? -3.930 -11.580 -16.299 1.00 69.94 90 ILE A N 1
ATOM 747 C CA . ILE A 1 90 ? -2.519 -11.560 -16.664 1.00 69.94 90 ILE A CA 1
ATOM 748 C C . ILE A 1 90 ? -1.794 -12.791 -16.124 1.00 69.94 90 ILE A C 1
ATOM 750 O O . ILE A 1 90 ? -1.184 -13.522 -16.904 1.00 69.94 90 ILE A O 1
ATOM 754 N N . LEU A 1 91 ? -1.903 -13.050 -14.816 1.00 70.50 91 LEU A N 1
ATOM 755 C CA . LEU A 1 91 ? -1.187 -14.146 -14.153 1.00 70.50 91 LEU A CA 1
ATOM 756 C C . LEU A 1 91 ? -1.683 -15.515 -14.606 1.00 70.50 91 LEU A C 1
ATOM 758 O O . LEU A 1 91 ? -0.886 -16.377 -14.963 1.00 70.50 91 LEU A O 1
ATOM 762 N N . GLN A 1 92 ? -3.000 -15.721 -14.614 1.00 70.25 92 GLN A N 1
ATOM 763 C CA . GLN A 1 92 ? -3.577 -17.016 -14.982 1.00 70.25 92 GLN A CA 1
ATOM 764 C C . GLN A 1 92 ? -3.379 -17.383 -16.455 1.00 70.25 92 GLN A C 1
ATOM 766 O O . GLN A 1 92 ? -3.405 -18.565 -16.792 1.00 70.25 92 GLN A O 1
ATOM 771 N N . ASN A 1 93 ? -3.169 -16.392 -17.320 1.00 67.38 93 ASN A N 1
ATOM 772 C CA . ASN A 1 93 ? -3.026 -16.598 -18.759 1.00 67.38 93 ASN A CA 1
ATOM 773 C C . ASN A 1 93 ? -1.560 -16.610 -19.224 1.00 67.38 93 ASN A C 1
ATOM 775 O O . ASN A 1 93 ? -1.325 -16.631 -20.430 1.00 67.38 93 ASN A O 1
ATOM 779 N N . ASP A 1 94 ? -0.595 -16.557 -18.293 1.00 66.00 94 ASP A N 1
ATOM 780 C CA . ASP A 1 94 ? 0.853 -16.466 -18.561 1.00 66.00 94 ASP A CA 1
ATOM 781 C C . ASP A 1 94 ? 1.219 -15.377 -19.590 1.00 66.00 94 ASP A C 1
ATOM 783 O O . ASP A 1 94 ? 2.221 -15.430 -20.303 1.00 66.00 94 ASP A O 1
ATOM 787 N N . LEU A 1 95 ? 0.382 -14.340 -19.679 1.00 61.09 95 LEU A N 1
ATOM 788 C CA . LEU A 1 95 ? 0.498 -13.291 -20.692 1.00 61.09 95 LEU A CA 1
ATOM 789 C C . LEU A 1 95 ? 1.767 -12.450 -20.522 1.00 61.09 95 LEU A C 1
ATOM 791 O O . LEU A 1 95 ? 2.200 -11.769 -21.450 1.00 61.09 95 LEU A O 1
ATOM 795 N N . LEU A 1 96 ? 2.356 -12.508 -19.328 1.00 59.78 96 LEU A N 1
ATOM 796 C CA . LEU A 1 96 ? 3.587 -11.827 -18.959 1.00 59.78 96 LEU A CA 1
ATOM 797 C C . LEU A 1 96 ? 4.715 -12.818 -18.600 1.00 59.78 96 LEU A C 1
ATOM 799 O O . LEU A 1 96 ? 5.695 -12.384 -18.006 1.00 59.78 96 LEU A O 1
ATOM 803 N N . GLY A 1 97 ? 4.645 -14.100 -18.992 1.00 56.03 97 GLY A N 1
ATOM 804 C CA . GLY A 1 97 ? 5.722 -15.087 -18.776 1.00 56.03 97 GLY A CA 1
ATOM 805 C C . GLY A 1 97 ? 7.102 -14.637 -19.288 1.00 56.03 97 GLY A C 1
ATOM 806 O O . GLY A 1 97 ? 8.136 -15.007 -18.736 1.00 56.03 97 GLY A O 1
ATOM 807 N N . ASN A 1 98 ? 7.124 -13.713 -20.255 1.00 58.28 98 ASN A N 1
ATOM 808 C CA . ASN A 1 98 ? 8.338 -13.038 -20.725 1.00 58.28 98 ASN A CA 1
ATOM 809 C C . ASN A 1 98 ? 8.959 -12.045 -19.720 1.00 58.28 98 ASN A C 1
ATOM 811 O O . ASN A 1 98 ? 10.142 -11.740 -19.837 1.00 58.28 98 ASN A O 1
ATOM 815 N N . LEU A 1 99 ? 8.220 -11.506 -18.745 1.00 60.09 99 LEU A N 1
ATOM 816 C CA . LEU A 1 99 ? 8.740 -10.462 -17.852 1.00 60.09 99 LEU A CA 1
ATOM 817 C C . LEU A 1 99 ? 9.728 -10.999 -16.817 1.00 60.09 99 LEU A C 1
ATOM 819 O O . LEU A 1 99 ? 10.751 -10.361 -16.566 1.00 60.09 99 LEU A O 1
ATOM 823 N N . ASN A 1 100 ? 9.474 -12.190 -16.270 1.00 58.75 100 ASN A N 1
ATOM 824 C CA . ASN A 1 100 ? 10.428 -12.851 -15.379 1.00 58.75 100 ASN A CA 1
ATOM 825 C C . ASN A 1 100 ? 11.730 -13.187 -16.113 1.00 58.75 100 ASN A C 1
ATOM 827 O O . ASN A 1 100 ? 12.810 -12.993 -15.557 1.00 58.75 100 ASN A O 1
ATOM 831 N N . GLU A 1 101 ? 11.653 -13.604 -17.380 1.00 66.31 101 GLU A N 1
ATOM 832 C CA . GLU A 1 101 ? 12.844 -13.813 -18.207 1.00 66.31 101 GLU A CA 1
ATOM 833 C C . GLU A 1 101 ? 13.592 -12.502 -18.486 1.00 66.31 101 GLU A C 1
ATOM 835 O O . GLU A 1 101 ? 14.813 -12.455 -18.322 1.00 66.31 101 GLU A O 1
ATOM 840 N N . ILE A 1 102 ? 12.886 -11.422 -18.847 1.00 63.94 102 ILE A N 1
ATOM 841 C CA . ILE A 1 102 ? 13.479 -10.092 -19.073 1.00 63.94 102 ILE A CA 1
ATOM 842 C C . ILE A 1 102 ? 14.200 -9.605 -17.811 1.00 63.94 102 ILE A C 1
ATOM 844 O O . ILE A 1 102 ? 15.355 -9.172 -17.880 1.00 63.94 102 ILE A O 1
ATOM 848 N N . ARG A 1 103 ? 13.561 -9.732 -16.645 1.00 66.31 103 ARG A N 1
ATOM 849 C CA . ARG A 1 103 ? 14.162 -9.363 -15.364 1.00 66.31 103 ARG A CA 1
ATOM 850 C C . ARG A 1 103 ? 15.371 -10.234 -15.035 1.00 66.31 103 ARG A C 1
ATOM 852 O O . ARG A 1 103 ? 16.431 -9.691 -14.737 1.00 66.31 103 ARG A O 1
ATOM 859 N N . MET A 1 104 ? 15.256 -11.560 -15.136 1.00 68.44 104 MET A N 1
ATOM 860 C CA . MET A 1 104 ? 16.384 -12.466 -14.891 1.00 68.44 104 MET A CA 1
ATOM 861 C C . MET A 1 104 ? 17.577 -12.130 -15.791 1.00 68.44 104 MET A C 1
ATOM 863 O O . MET A 1 104 ? 18.718 -12.125 -15.329 1.00 68.44 104 MET A O 1
ATOM 867 N N . GLN A 1 105 ? 17.335 -11.792 -17.060 1.00 72.88 105 GLN A N 1
ATOM 868 C CA . GLN A 1 105 ? 18.384 -11.354 -17.979 1.00 72.88 105 GLN A CA 1
ATOM 869 C C . GLN A 1 105 ? 19.007 -10.012 -17.568 1.00 72.88 105 GLN A C 1
ATOM 871 O O . GLN A 1 105 ? 20.220 -9.839 -17.713 1.00 72.88 105 GLN A O 1
ATOM 876 N N . LYS A 1 106 ? 18.220 -9.067 -17.043 1.00 70.31 106 LYS A N 1
ATOM 877 C CA . LYS A 1 106 ? 18.717 -7.780 -16.531 1.00 70.31 106 LYS A CA 1
ATOM 878 C C . LYS A 1 106 ? 19.565 -7.957 -15.270 1.00 70.31 106 LYS A C 1
ATOM 880 O O . LYS A 1 106 ? 20.659 -7.390 -15.188 1.00 70.31 106 LYS A O 1
ATOM 885 N N . ASP A 1 107 ? 19.120 -8.797 -14.340 1.00 70.31 107 ASP A N 1
ATOM 886 C CA . ASP A 1 107 ? 19.854 -9.132 -13.116 1.00 70.31 107 ASP A CA 1
ATOM 887 C C . ASP A 1 107 ? 21.182 -9.827 -13.452 1.00 70.31 107 ASP A C 1
ATOM 889 O O . ASP A 1 107 ? 22.238 -9.474 -12.916 1.00 70.31 107 ASP A O 1
ATOM 893 N N . LEU A 1 108 ? 21.160 -10.767 -14.405 1.00 74.75 108 LEU A N 1
ATOM 894 C CA . LEU A 1 108 ? 22.358 -11.435 -14.920 1.00 74.75 108 LEU A CA 1
ATOM 895 C C . LEU A 1 108 ? 23.337 -10.440 -15.555 1.00 74.75 108 LEU A C 1
ATOM 897 O O . LEU A 1 108 ? 24.504 -10.417 -15.163 1.00 74.75 108 LEU A O 1
ATOM 901 N N . LYS A 1 109 ? 22.871 -9.567 -16.458 1.00 75.12 109 LYS A N 1
ATOM 902 C CA . LYS A 1 109 ? 23.710 -8.530 -17.090 1.00 75.12 109 LYS A CA 1
ATOM 903 C C . LYS A 1 109 ? 24.318 -7.575 -16.067 1.00 75.12 109 LYS A C 1
ATOM 905 O O . LYS A 1 109 ? 25.490 -7.221 -16.171 1.00 75.12 109 LYS A O 1
ATOM 910 N N . THR A 1 110 ? 23.549 -7.174 -15.059 1.00 72.06 110 THR A N 1
ATOM 911 C CA . THR A 1 110 ? 24.029 -6.288 -13.989 1.00 72.06 110 THR A CA 1
ATOM 912 C C . THR A 1 110 ? 25.137 -6.961 -13.181 1.00 72.06 110 THR A C 1
ATOM 914 O O . THR A 1 110 ? 26.195 -6.369 -12.960 1.00 72.06 110 THR A O 1
ATOM 917 N N . ARG A 1 111 ? 24.949 -8.237 -12.819 1.00 67.81 111 ARG A N 1
ATOM 918 C CA . ARG A 1 111 ? 25.970 -9.043 -12.131 1.00 67.81 111 ARG A CA 1
ATOM 919 C C . ARG A 1 111 ? 27.227 -9.238 -12.980 1.00 67.81 111 ARG A C 1
ATOM 921 O O . ARG A 1 111 ? 28.332 -9.167 -12.446 1.00 67.81 111 ARG A O 1
ATOM 928 N N . GLU A 1 112 ? 27.090 -9.470 -14.282 1.00 74.94 112 GLU A N 1
ATOM 929 C CA . GLU A 1 112 ? 28.229 -9.588 -15.201 1.00 74.94 112 GLU A CA 1
ATOM 930 C C . GLU A 1 112 ? 29.005 -8.272 -15.327 1.00 74.94 112 GLU A C 1
ATOM 932 O O . GLU A 1 112 ? 30.231 -8.272 -15.205 1.00 74.94 112 GLU A O 1
ATOM 937 N N . ASN A 1 113 ? 28.307 -7.144 -15.474 1.00 66.81 113 ASN A N 1
ATOM 938 C CA . ASN A 1 113 ? 28.922 -5.818 -15.535 1.00 66.81 113 ASN A CA 1
ATOM 939 C C . ASN A 1 113 ? 29.667 -5.465 -14.240 1.00 66.81 113 ASN A C 1
ATOM 941 O O . ASN A 1 113 ? 30.778 -4.936 -14.297 1.00 66.81 113 ASN A O 1
ATOM 945 N N . LEU A 1 114 ? 29.105 -5.811 -13.077 1.00 66.19 114 LEU A N 1
ATOM 946 C CA . LEU A 1 114 ? 29.773 -5.650 -11.783 1.00 66.19 114 LEU A CA 1
ATOM 947 C C . LEU A 1 114 ? 31.027 -6.528 -11.674 1.00 66.19 114 LEU A C 1
ATOM 949 O O . LEU A 1 114 ? 32.069 -6.058 -11.223 1.00 66.19 114 LEU A O 1
ATOM 953 N N . LYS A 1 115 ? 30.979 -7.783 -12.134 1.00 71.44 115 LYS A N 1
ATOM 954 C CA . LYS A 1 115 ? 32.171 -8.650 -12.173 1.00 71.44 115 LYS A CA 1
ATOM 955 C C . LYS A 1 115 ? 33.260 -8.083 -13.094 1.00 71.44 115 LYS A C 1
ATOM 957 O O . LYS A 1 115 ? 34.441 -8.121 -12.746 1.00 71.44 115 LYS A O 1
ATOM 962 N N . LEU A 1 116 ? 32.878 -7.532 -14.247 1.00 68.69 116 LEU A N 1
ATOM 963 C CA . LEU A 1 116 ? 33.798 -6.933 -15.221 1.00 68.69 116 LEU A CA 1
ATOM 964 C C . LEU A 1 116 ? 34.450 -5.640 -14.708 1.00 68.69 116 LEU A C 1
ATOM 966 O O . LEU A 1 116 ? 35.651 -5.437 -14.920 1.00 68.69 116 LEU A O 1
ATOM 970 N N . SER A 1 117 ? 33.699 -4.784 -14.008 1.00 65.38 117 SER A N 1
ATOM 971 C CA . SER A 1 117 ? 34.236 -3.557 -13.407 1.00 65.38 117 SER A CA 1
ATOM 972 C C . SER A 1 117 ? 35.226 -3.865 -12.279 1.00 65.38 117 SER A C 1
ATOM 974 O O . SER A 1 117 ? 36.315 -3.287 -12.256 1.00 65.38 117 SER A O 1
ATOM 976 N N . HIS A 1 118 ? 34.934 -4.861 -11.435 1.00 60.25 118 HIS A N 1
ATOM 977 C CA . HIS A 1 118 ? 35.858 -5.340 -10.400 1.00 60.25 118 HIS A CA 1
ATOM 978 C C . HIS A 1 118 ? 37.130 -5.963 -11.000 1.00 60.25 118 HIS A C 1
ATOM 980 O O . HIS A 1 118 ? 38.239 -5.660 -10.560 1.00 60.25 118 HIS A O 1
ATOM 986 N N . SER A 1 119 ? 37.005 -6.770 -12.061 1.00 61.97 119 SER A N 1
ATOM 987 C CA . SER A 1 119 ? 38.169 -7.350 -12.750 1.00 61.97 119 SER A CA 1
ATOM 988 C C . SER A 1 119 ? 39.047 -6.299 -13.442 1.00 61.97 119 SER A C 1
ATOM 990 O O . SER A 1 119 ? 40.245 -6.535 -13.618 1.00 61.97 119 SER A O 1
ATOM 992 N N . SER A 1 120 ? 38.474 -5.168 -13.857 1.00 61.28 120 SER A N 1
ATOM 993 C CA . SER A 1 120 ? 39.206 -4.072 -14.505 1.00 61.28 120 SER A CA 1
ATOM 994 C C . SER A 1 120 ? 39.909 -3.170 -13.487 1.00 61.28 120 SER A C 1
ATOM 996 O O . SER A 1 120 ? 41.039 -2.753 -13.733 1.00 61.28 120 SER A O 1
ATOM 998 N N . ALA A 1 121 ? 39.305 -2.948 -12.314 1.00 57.00 121 ALA A N 1
ATOM 999 C CA . ALA A 1 121 ? 39.928 -2.236 -11.195 1.00 57.00 121 ALA A CA 1
ATOM 1000 C C . ALA A 1 121 ? 41.143 -2.986 -10.609 1.00 57.00 121 ALA A C 1
ATOM 1002 O O . ALA A 1 121 ? 42.094 -2.367 -10.145 1.00 57.00 121 ALA A O 1
ATOM 1003 N N . MET A 1 122 ? 41.181 -4.320 -10.710 1.00 53.50 122 MET A N 1
ATOM 1004 C CA . MET A 1 122 ? 42.350 -5.118 -10.307 1.00 53.50 122 MET A CA 1
ATOM 1005 C C . MET A 1 122 ? 43.546 -5.049 -11.276 1.00 53.50 122 MET A C 1
ATOM 1007 O O . MET A 1 122 ? 44.586 -5.646 -11.002 1.00 53.50 122 MET A O 1
ATOM 1011 N N . LYS A 1 123 ? 43.436 -4.327 -12.402 1.00 56.41 123 LYS A N 1
ATOM 1012 C CA . LYS A 1 123 ? 44.555 -4.090 -13.337 1.00 56.41 123 LYS A CA 1
ATOM 1013 C C . LYS A 1 123 ? 45.248 -2.734 -13.149 1.00 56.41 123 LYS A C 1
ATOM 1015 O O . LYS A 1 123 ? 46.236 -2.481 -13.836 1.00 56.41 123 LYS A O 1
ATOM 1020 N N . SER A 1 124 ? 44.772 -1.878 -12.242 1.00 53.25 124 SER A N 1
ATOM 1021 C CA . SER A 1 124 ? 45.504 -0.680 -11.807 1.00 53.25 124 SER A CA 1
ATOM 1022 C C . SER A 1 124 ? 46.445 -1.003 -10.641 1.00 53.25 124 SER A C 1
ATOM 1024 O O . SER A 1 124 ? 46.102 -1.811 -9.787 1.00 53.25 124 SER A O 1
ATOM 1026 N N . ASP A 1 125 ? 47.630 -0.387 -10.673 1.00 56.66 125 ASP A N 1
ATOM 1027 C CA . ASP A 1 125 ? 48.790 -0.508 -9.772 1.00 56.66 125 ASP A CA 1
ATOM 1028 C C . ASP A 1 125 ? 48.588 -1.335 -8.468 1.00 56.66 125 ASP A C 1
ATOM 1030 O O . ASP A 1 125 ? 47.867 -0.898 -7.563 1.00 56.66 125 ASP A O 1
ATOM 1034 N N . PRO A 1 126 ? 49.274 -2.491 -8.314 1.00 53.84 126 PRO A N 1
ATOM 1035 C CA . PRO A 1 126 ? 49.192 -3.358 -7.131 1.00 53.84 126 PRO A CA 1
ATOM 1036 C C . PRO A 1 126 ? 49.509 -2.669 -5.795 1.00 53.84 126 PRO A C 1
ATOM 1038 O O . PRO A 1 126 ? 49.200 -3.214 -4.737 1.00 53.84 126 PRO A O 1
ATOM 1041 N N . ASN A 1 127 ? 50.135 -1.490 -5.817 1.00 56.12 127 ASN A N 1
ATOM 1042 C CA . ASN A 1 127 ? 50.608 -0.818 -4.610 1.00 56.12 127 ASN A CA 1
ATOM 1043 C C . ASN A 1 127 ? 49.635 0.215 -4.019 1.00 56.12 127 ASN A C 1
ATOM 1045 O O . ASN A 1 127 ? 49.906 0.720 -2.931 1.00 56.12 127 ASN A O 1
ATOM 1049 N N . THR A 1 128 ? 48.512 0.537 -4.672 1.00 51.06 128 THR A N 1
ATOM 1050 C CA . THR A 1 128 ? 47.612 1.620 -4.207 1.00 51.06 128 THR A CA 1
ATOM 1051 C C . THR A 1 128 ? 46.344 1.126 -3.496 1.00 51.06 128 THR A C 1
ATOM 1053 O O . THR A 1 128 ? 45.658 1.922 -2.867 1.00 51.06 128 THR A O 1
ATOM 1056 N N . VAL A 1 129 ? 46.034 -0.178 -3.518 1.00 46.25 129 VAL A N 1
ATOM 1057 C CA . VAL A 1 129 ? 44.713 -0.696 -3.081 1.00 46.25 1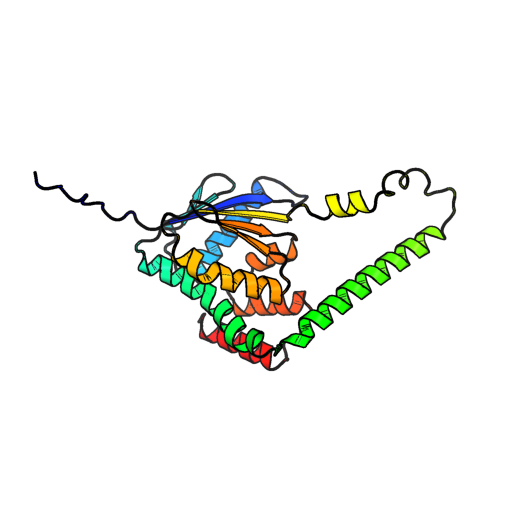29 VAL A CA 1
ATOM 1058 C C . VAL A 1 129 ? 44.769 -1.591 -1.827 1.00 46.25 129 VAL A C 1
ATOM 1060 O O . VAL A 1 129 ? 43.797 -2.248 -1.463 1.00 46.25 129 VAL A O 1
ATOM 1063 N N . HIS A 1 130 ? 45.898 -1.635 -1.115 1.00 43.91 130 HIS A N 1
ATOM 1064 C CA . HIS A 1 130 ? 46.081 -2.581 -0.003 1.00 43.91 130 HIS A CA 1
ATOM 1065 C C . HIS A 1 130 ? 45.530 -2.144 1.366 1.00 43.91 130 HIS A C 1
ATOM 1067 O O . HIS A 1 130 ? 45.537 -2.966 2.286 1.00 43.91 130 HIS A O 1
ATOM 1073 N N . ALA A 1 131 ? 45.032 -0.913 1.518 1.00 45.94 131 ALA A N 1
ATOM 1074 C CA . ALA A 1 131 ? 44.492 -0.442 2.798 1.00 45.94 131 ALA A CA 1
ATOM 1075 C C . ALA A 1 131 ? 42.983 -0.708 2.972 1.00 45.94 131 ALA A C 1
ATOM 1077 O O . ALA A 1 131 ? 42.581 -1.098 4.064 1.00 45.94 131 ALA A O 1
ATOM 1078 N N . ASP A 1 132 ? 42.176 -0.629 1.907 1.00 45.03 132 ASP A N 1
ATOM 1079 C CA . ASP A 1 132 ? 40.706 -0.702 2.035 1.00 45.03 132 ASP A CA 1
ATOM 1080 C C . ASP A 1 132 ? 40.098 -2.071 1.665 1.00 45.03 132 ASP A C 1
ATOM 1082 O O . ASP A 1 132 ? 38.951 -2.359 1.996 1.00 45.03 132 ASP A O 1
ATOM 1086 N N . LEU A 1 133 ? 40.865 -2.976 1.041 1.00 42.84 133 LEU A N 1
ATOM 1087 C CA . LEU A 1 133 ? 40.357 -4.274 0.558 1.00 42.84 133 LEU A CA 1
ATOM 1088 C C . LEU A 1 133 ? 40.442 -5.435 1.561 1.00 42.84 133 LEU A C 1
ATOM 1090 O O . LEU A 1 133 ? 39.933 -6.520 1.284 1.00 42.84 133 LEU A O 1
ATOM 1094 N N . LYS A 1 134 ? 41.059 -5.256 2.735 1.00 43.09 134 LYS A N 1
ATOM 1095 C CA . LYS A 1 134 ? 41.121 -6.338 3.739 1.00 43.09 134 LYS A CA 1
ATOM 1096 C C . LYS A 1 134 ? 39.810 -6.564 4.503 1.00 43.09 134 LYS A C 1
ATOM 1098 O O . LYS A 1 134 ? 39.712 -7.577 5.185 1.00 43.09 134 LYS A O 1
ATOM 1103 N N . ASN A 1 135 ? 38.813 -5.693 4.334 1.00 46.31 135 ASN A N 1
ATOM 1104 C CA . ASN A 1 135 ? 37.510 -5.792 5.003 1.00 46.31 135 ASN A CA 1
ATOM 1105 C C . ASN A 1 135 ? 36.361 -6.303 4.109 1.00 46.31 135 ASN A C 1
ATOM 1107 O O . ASN A 1 135 ? 35.223 -6.296 4.553 1.00 46.31 135 ASN A O 1
ATOM 1111 N N . LEU A 1 136 ? 36.625 -6.755 2.874 1.00 43.62 136 LEU A N 1
ATOM 1112 C CA . LEU A 1 136 ? 35.579 -7.193 1.925 1.00 43.62 136 LEU A CA 1
ATOM 1113 C C . LEU A 1 136 ? 35.688 -8.672 1.501 1.00 43.62 136 LEU A C 1
ATOM 1115 O O . LEU A 1 136 ? 35.082 -9.083 0.517 1.00 43.62 136 LEU A O 1
ATOM 1119 N N . ASN A 1 137 ? 36.465 -9.489 2.217 1.00 43.12 137 ASN A N 1
ATOM 1120 C CA . ASN A 1 137 ? 36.745 -10.874 1.805 1.00 43.12 137 ASN A CA 1
ATOM 1121 C C . ASN A 1 137 ? 35.702 -11.916 2.241 1.00 43.12 137 ASN A C 1
ATOM 1123 O O . ASN A 1 137 ? 35.840 -13.079 1.867 1.00 43.12 137 ASN A O 1
ATOM 1127 N N . ASN A 1 138 ? 34.659 -11.528 2.971 1.00 47.94 138 ASN A N 1
ATOM 1128 C CA . ASN A 1 138 ? 33.516 -12.399 3.218 1.00 47.94 138 ASN A CA 1
ATOM 1129 C C . ASN A 1 138 ? 32.398 -12.009 2.252 1.00 47.94 138 ASN A C 1
ATOM 1131 O O . ASN A 1 138 ? 31.741 -10.987 2.437 1.00 47.94 138 ASN A O 1
ATOM 1135 N N . LEU A 1 139 ? 32.165 -12.828 1.222 1.00 50.09 139 LEU A N 1
ATOM 1136 C CA . LEU A 1 139 ? 30.944 -12.709 0.416 1.00 50.09 139 LEU A CA 1
ATOM 1137 C C . LEU A 1 139 ? 29.678 -12.850 1.285 1.00 50.09 139 LEU A C 1
ATOM 1139 O O . LEU A 1 139 ? 28.655 -12.271 0.937 1.00 50.09 139 LEU A O 1
ATOM 1143 N N . ASP A 1 140 ? 29.777 -13.543 2.422 1.00 50.72 140 ASP A N 1
ATOM 1144 C CA . ASP A 1 140 ? 28.690 -13.715 3.390 1.00 50.72 140 ASP A CA 1
ATOM 1145 C C . ASP A 1 140 ? 28.330 -12.398 4.119 1.00 50.72 140 ASP A C 1
ATOM 1147 O O . ASP A 1 140 ? 27.157 -12.150 4.387 1.00 50.72 140 ASP A O 1
ATOM 1151 N N . ASP A 1 141 ? 29.296 -11.492 4.340 1.00 43.25 141 ASP A N 1
ATOM 1152 C CA . ASP A 1 141 ? 29.045 -10.175 4.961 1.00 43.25 141 ASP A CA 1
ATOM 1153 C C . ASP A 1 141 ? 28.387 -9.193 3.968 1.00 43.25 141 ASP A C 1
ATOM 1155 O O . ASP A 1 141 ? 27.662 -8.279 4.362 1.00 43.25 141 ASP A O 1
ATOM 1159 N N . LEU A 1 142 ? 28.598 -9.393 2.661 1.00 43.88 142 LEU A N 1
ATOM 1160 C CA . LEU A 1 142 ? 27.879 -8.679 1.599 1.00 43.88 142 LEU A CA 1
ATOM 1161 C C . LEU A 1 142 ? 26.425 -9.152 1.489 1.00 43.88 142 LEU A C 1
ATOM 1163 O O . LEU A 1 142 ? 25.566 -8.326 1.198 1.00 43.88 142 LEU A O 1
ATOM 1167 N N . ASP A 1 143 ? 26.138 -10.426 1.774 1.00 49.88 143 ASP A N 1
ATOM 1168 C CA . ASP A 1 143 ? 24.772 -10.960 1.852 1.00 49.88 143 ASP A CA 1
ATOM 1169 C C . ASP A 1 143 ? 24.045 -10.468 3.124 1.00 49.88 143 ASP A C 1
ATOM 1171 O O . ASP A 1 143 ? 22.876 -10.090 3.044 1.00 49.88 143 ASP A O 1
ATOM 1175 N N . GLU A 1 144 ? 24.728 -10.339 4.269 1.00 46.19 144 GLU A N 1
ATOM 1176 C CA . GLU A 1 144 ? 24.149 -9.755 5.497 1.00 46.19 144 GLU A CA 1
ATOM 1177 C C . GLU A 1 144 ? 23.923 -8.233 5.408 1.00 46.19 144 GLU A C 1
ATOM 1179 O O . GLU A 1 144 ? 22.882 -7.735 5.848 1.00 46.19 144 GLU A O 1
ATOM 1184 N N . LEU A 1 145 ? 24.829 -7.479 4.770 1.00 40.91 145 LEU A N 1
ATOM 1185 C CA . LEU A 1 145 ? 24.621 -6.054 4.463 1.00 40.91 145 LEU A CA 1
ATOM 1186 C C . LEU A 1 145 ? 23.572 -5.833 3.353 1.00 40.91 145 LEU A C 1
ATOM 1188 O O . LEU A 1 145 ? 23.012 -4.738 3.261 1.00 40.91 145 LEU A O 1
ATOM 1192 N N . SER A 1 146 ? 23.260 -6.861 2.549 1.00 46.12 146 SER A N 1
ATOM 1193 C CA . SER A 1 146 ? 22.273 -6.808 1.456 1.00 46.12 146 SER A CA 1
ATOM 1194 C C . SER A 1 146 ? 20.809 -7.012 1.867 1.00 46.12 146 SER A C 1
ATOM 1196 O O . SER A 1 146 ? 19.936 -6.939 1.003 1.00 46.12 146 SER A O 1
ATOM 1198 N N . GLN A 1 147 ? 20.492 -7.257 3.146 1.00 58.47 147 GLN A N 1
ATOM 1199 C CA . GLN A 1 147 ? 19.129 -7.670 3.524 1.00 58.47 147 GLN A CA 1
ATOM 1200 C C . GLN A 1 147 ? 18.376 -6.775 4.508 1.00 58.47 147 GLN A C 1
ATOM 1202 O O . GLN A 1 147 ? 17.240 -7.116 4.872 1.00 58.47 147 GLN A O 1
ATOM 1207 N N . LYS A 1 148 ? 18.925 -5.625 4.911 1.00 75.19 148 LYS A N 1
ATOM 1208 C CA . LYS A 1 148 ? 18.150 -4.675 5.719 1.00 75.19 148 LYS A CA 1
ATOM 1209 C C . LYS A 1 148 ? 16.987 -4.135 4.881 1.00 75.19 148 LYS A C 1
ATOM 1211 O O . LYS A 1 148 ? 17.196 -3.667 3.766 1.00 75.19 148 LYS A O 1
ATOM 1216 N N . ASN A 1 149 ? 15.763 -4.240 5.398 1.00 84.75 149 ASN A N 1
ATOM 1217 C CA . ASN A 1 149 ? 14.592 -3.696 4.712 1.00 84.75 149 ASN A CA 1
ATOM 1218 C C . ASN A 1 149 ? 14.753 -2.176 4.569 1.00 84.75 149 ASN A C 1
ATOM 1220 O O . ASN A 1 149 ? 15.196 -1.515 5.509 1.00 84.75 149 ASN A O 1
ATOM 1224 N N . TYR A 1 150 ? 14.376 -1.624 3.418 1.00 90.00 150 TYR A N 1
ATOM 1225 C CA . TYR A 1 150 ? 14.266 -0.180 3.257 1.00 90.00 150 TYR A CA 1
ATOM 1226 C C . TYR A 1 150 ? 13.174 0.389 4.163 1.00 90.00 150 TYR A C 1
ATOM 1228 O O . TYR A 1 150 ? 13.389 1.420 4.787 1.00 90.00 150 TYR A O 1
ATOM 1236 N N . ALA A 1 151 ? 12.032 -0.292 4.286 1.00 91.94 151 ALA A N 1
ATOM 1237 C CA . ALA A 1 151 ? 10.982 0.111 5.212 1.00 91.94 151 ALA A CA 1
ATOM 1238 C C . ALA A 1 151 ? 10.292 -1.081 5.881 1.00 91.94 151 ALA A C 1
ATOM 1240 O O . ALA A 1 151 ? 10.129 -2.150 5.282 1.00 91.94 151 ALA A O 1
ATOM 1241 N N . VAL A 1 152 ? 9.829 -0.870 7.113 1.00 93.75 152 VAL A N 1
ATOM 1242 C CA . VAL A 1 152 ? 8.909 -1.770 7.817 1.00 93.75 152 VAL A CA 1
ATOM 1243 C C . VAL A 1 152 ? 7.674 -0.979 8.225 1.00 93.75 152 VAL A C 1
ATOM 1245 O O . VAL A 1 152 ? 7.768 0.018 8.940 1.00 93.75 152 VAL A O 1
ATOM 1248 N N . ILE A 1 153 ? 6.504 -1.423 7.774 1.00 95.00 153 ILE A N 1
ATOM 1249 C CA . ILE A 1 153 ? 5.222 -0.749 7.992 1.00 95.00 153 ILE A CA 1
ATOM 1250 C C . ILE A 1 153 ? 4.291 -1.704 8.728 1.00 95.00 153 ILE A C 1
ATOM 1252 O O . ILE A 1 153 ? 4.078 -2.832 8.292 1.00 95.00 153 ILE A O 1
ATOM 1256 N N . ARG A 1 154 ? 3.705 -1.262 9.835 1.00 95.94 154 ARG A N 1
ATOM 1257 C CA . ARG A 1 154 ? 2.677 -2.007 10.559 1.00 95.94 154 ARG A CA 1
ATOM 1258 C C . ARG A 1 154 ? 1.301 -1.469 10.208 1.00 95.94 154 ARG A C 1
ATOM 1260 O O . ARG A 1 154 ? 1.057 -0.274 10.337 1.00 95.94 154 ARG A O 1
ATOM 1267 N N . TYR A 1 155 ? 0.398 -2.370 9.854 1.00 95.12 155 TYR A N 1
ATOM 1268 C CA . TYR A 1 155 ? -1.027 -2.108 9.709 1.00 95.12 155 TYR A CA 1
ATOM 1269 C C . TYR A 1 155 ? -1.747 -2.785 10.868 1.00 95.12 155 TYR A C 1
ATOM 1271 O O . TYR A 1 155 ? -1.565 -3.982 11.072 1.00 95.12 155 TYR A O 1
ATOM 1279 N N . ARG A 1 156 ? -2.557 -2.049 11.624 1.00 96.12 156 ARG A N 1
ATOM 1280 C CA . ARG A 1 156 ? -3.350 -2.563 12.746 1.00 96.12 156 ARG A CA 1
ATOM 1281 C C . ARG A 1 156 ? -4.813 -2.173 12.573 1.00 96.12 156 ARG A C 1
ATOM 1283 O O . ARG A 1 156 ? -5.110 -1.050 12.184 1.00 96.12 156 ARG A O 1
ATOM 1290 N N . SER A 1 157 ? -5.737 -3.085 12.855 1.00 96.12 157 SER A N 1
ATOM 1291 C CA . SER A 1 157 ? -7.175 -2.829 12.700 1.00 96.12 157 SER A CA 1
ATOM 1292 C C . SER A 1 157 ? -8.006 -3.681 13.659 1.00 96.12 157 SER A C 1
ATOM 1294 O O . SER A 1 157 ? -7.649 -4.817 13.962 1.00 96.12 157 SER A O 1
ATOM 1296 N N . ASN A 1 158 ? -9.154 -3.163 14.105 1.00 95.38 158 ASN A N 1
ATOM 1297 C CA . ASN A 1 158 ? -10.187 -3.960 14.781 1.00 95.38 158 ASN A CA 1
ATOM 1298 C C . ASN A 1 158 ? -11.105 -4.722 13.802 1.00 95.38 158 ASN A C 1
ATOM 1300 O O . ASN A 1 158 ? -11.990 -5.456 14.242 1.00 95.38 158 ASN A O 1
ATOM 1304 N N . PHE A 1 159 ? -10.904 -4.585 12.488 1.00 94.81 159 PHE A N 1
ATOM 1305 C CA . PHE A 1 159 ? -11.705 -5.239 11.457 1.00 94.81 159 PHE A CA 1
ATOM 1306 C C . PHE A 1 159 ? -10.812 -5.939 10.421 1.00 94.81 159 PHE A C 1
ATOM 1308 O O . PHE A 1 159 ? -10.605 -5.463 9.314 1.00 94.81 159 PHE A O 1
ATOM 1315 N N . LEU A 1 160 ? -10.267 -7.099 10.806 1.00 92.75 160 LEU A N 1
ATOM 1316 C CA . LEU A 1 160 ? -9.207 -7.805 10.067 1.00 92.75 160 LEU A CA 1
ATOM 1317 C C . LEU A 1 160 ? -9.668 -8.607 8.843 1.00 92.75 160 LEU A C 1
ATOM 1319 O O . LEU A 1 160 ? -8.850 -8.940 7.988 1.00 92.75 160 LEU A O 1
ATOM 1323 N N . GLU A 1 161 ? -10.946 -8.979 8.769 1.00 92.19 161 GLU A N 1
ATOM 1324 C CA . GLU A 1 161 ? -11.451 -9.885 7.725 1.00 92.19 161 GLU A CA 1
ATOM 1325 C C . GLU A 1 161 ? -11.214 -9.364 6.292 1.00 92.19 161 GLU A C 1
ATOM 1327 O O . GLU A 1 161 ? -10.700 -10.135 5.477 1.00 92.19 161 GLU A O 1
ATOM 1332 N N . PRO A 1 162 ? -11.436 -8.071 5.982 1.00 88.88 162 PRO A N 1
ATOM 1333 C CA . PRO A 1 162 ? -11.177 -7.541 4.640 1.00 88.88 162 PRO A CA 1
ATOM 1334 C C . PRO A 1 162 ? -9.686 -7.500 4.275 1.00 88.88 162 PRO A C 1
ATOM 1336 O O . PRO A 1 162 ? -9.333 -7.701 3.114 1.00 88.88 162 PRO A O 1
ATOM 1339 N N . LEU A 1 163 ? -8.799 -7.302 5.260 1.00 86.50 163 LEU A N 1
ATOM 1340 C CA . LEU A 1 163 ? -7.344 -7.348 5.060 1.00 86.50 163 LEU A CA 1
ATOM 1341 C C . LEU A 1 163 ? -6.905 -8.779 4.713 1.00 86.50 163 LEU A C 1
ATOM 1343 O O . LEU A 1 163 ? -6.151 -9.003 3.768 1.00 86.50 163 LEU A O 1
ATOM 1347 N N . ARG A 1 164 ? -7.413 -9.766 5.464 1.00 88.88 164 ARG A N 1
ATOM 1348 C CA . ARG A 1 164 ? -7.077 -11.189 5.295 1.00 88.88 164 ARG A CA 1
ATOM 1349 C C . ARG A 1 164 ? -7.536 -11.749 3.958 1.00 88.88 164 ARG A C 1
ATOM 1351 O O . ARG A 1 164 ? -6.814 -12.536 3.351 1.00 88.88 164 ARG A O 1
ATOM 1358 N N . ARG A 1 165 ? -8.727 -11.350 3.497 1.00 86.94 165 ARG A N 1
ATOM 1359 C CA . ARG A 1 165 ? -9.353 -11.879 2.274 1.00 86.94 165 ARG A CA 1
ATOM 1360 C C . ARG A 1 165 ? -8.429 -11.792 1.058 1.00 86.94 165 ARG A C 1
ATOM 1362 O O . ARG A 1 165 ? -8.401 -12.717 0.250 1.00 86.94 165 ARG A O 1
ATOM 1369 N N . ASN A 1 166 ? -7.653 -10.715 0.963 1.00 80.38 166 ASN A N 1
ATOM 1370 C CA . ASN A 1 166 ? -6.826 -10.422 -0.203 1.00 80.38 166 ASN A CA 1
ATOM 1371 C C . ASN A 1 166 ? -5.330 -10.659 0.027 1.00 80.38 166 ASN A C 1
ATOM 1373 O O . ASN A 1 166 ? -4.555 -10.608 -0.923 1.00 80.38 166 ASN A O 1
ATOM 1377 N N . TYR A 1 167 ? -4.916 -11.004 1.247 1.00 82.94 167 TYR A N 1
ATOM 1378 C CA . TYR A 1 167 ? -3.510 -11.213 1.597 1.00 82.94 167 TYR A CA 1
ATOM 1379 C C . TYR A 1 167 ? -2.792 -12.189 0.646 1.00 82.94 167 TYR A C 1
ATOM 1381 O O . TYR A 1 167 ? -1.754 -11.863 0.073 1.00 82.94 167 TYR A O 1
ATOM 1389 N N . ASN A 1 168 ? -3.385 -13.362 0.392 1.00 82.69 168 ASN A N 1
ATOM 1390 C CA . ASN A 1 168 ? -2.797 -14.365 -0.506 1.00 82.69 168 ASN A CA 1
ATOM 1391 C C . ASN A 1 168 ? -2.717 -13.895 -1.965 1.00 82.69 168 ASN A C 1
ATOM 1393 O O . ASN A 1 168 ? -1.824 -14.314 -2.699 1.00 82.69 168 ASN A O 1
ATOM 1397 N N . LEU A 1 169 ? -3.670 -13.068 -2.396 1.00 84.81 169 LEU A N 1
ATOM 1398 C CA . LEU A 1 169 ? -3.706 -12.513 -3.744 1.00 84.81 169 LEU A CA 1
ATOM 1399 C C . LEU A 1 169 ? -2.579 -11.492 -3.927 1.00 84.81 169 LEU A C 1
ATOM 1401 O O . LEU A 1 169 ? -1.814 -11.608 -4.881 1.00 84.81 169 LEU A O 1
ATOM 1405 N N . ILE A 1 170 ? -2.431 -10.559 -2.982 1.00 83.25 170 ILE A N 1
ATOM 1406 C CA . ILE A 1 170 ? -1.355 -9.557 -2.982 1.00 83.25 170 ILE A CA 1
ATOM 1407 C C . ILE A 1 170 ? -0.000 -10.246 -3.020 1.00 83.25 170 ILE A C 1
ATOM 1409 O O . ILE A 1 170 ? 0.823 -9.903 -3.855 1.00 83.25 170 ILE A O 1
ATOM 1413 N N . SER A 1 171 ? 0.224 -11.242 -2.158 1.00 83.12 171 SER A N 1
ATOM 1414 C CA . SER A 1 171 ? 1.505 -11.949 -2.100 1.00 83.12 171 SER A CA 1
ATOM 1415 C C . SER A 1 171 ? 1.859 -12.596 -3.441 1.00 83.12 171 SER A C 1
ATOM 1417 O O . SER A 1 171 ? 2.988 -12.458 -3.896 1.00 83.12 171 SER A O 1
ATOM 1419 N N . LYS A 1 172 ? 0.886 -13.215 -4.125 1.00 82.25 172 LYS A N 1
ATOM 1420 C CA . LYS A 1 172 ? 1.097 -13.804 -5.459 1.00 82.25 172 LYS A CA 1
ATOM 1421 C C . LYS A 1 172 ? 1.370 -12.756 -6.535 1.00 82.25 172 LYS A C 1
ATOM 1423 O O . LYS A 1 172 ? 2.211 -12.978 -7.400 1.00 82.25 172 LYS A O 1
ATOM 1428 N N . VAL A 1 173 ? 0.653 -11.632 -6.509 1.00 82.56 173 VAL A N 1
ATOM 1429 C CA . VAL A 1 173 ? 0.875 -10.539 -7.466 1.00 82.56 173 VAL A CA 1
ATOM 1430 C C . VAL A 1 173 ? 2.236 -9.893 -7.229 1.00 82.56 173 VAL A C 1
ATOM 1432 O O . VAL A 1 173 ? 2.978 -9.703 -8.182 1.00 82.56 173 VAL A O 1
ATOM 1435 N N . ASN A 1 174 ? 2.599 -9.630 -5.976 1.00 80.88 174 ASN A N 1
ATOM 1436 C CA . ASN A 1 174 ? 3.897 -9.087 -5.591 1.00 80.88 174 ASN A CA 1
ATOM 1437 C C . ASN A 1 174 ? 5.049 -9.997 -6.016 1.00 80.88 174 ASN A C 1
ATOM 1439 O O . ASN A 1 174 ? 6.028 -9.502 -6.569 1.00 80.88 174 ASN A O 1
ATOM 1443 N N . GLU A 1 175 ? 4.922 -11.306 -5.786 1.00 80.62 175 GLU A N 1
ATOM 1444 C CA . GLU A 1 175 ? 5.893 -12.309 -6.229 1.00 80.62 175 GLU A CA 1
ATOM 1445 C C . GLU A 1 175 ? 6.035 -12.294 -7.753 1.00 80.62 175 GLU A C 1
ATOM 1447 O O . GLU A 1 175 ? 7.149 -12.264 -8.271 1.00 80.62 175 GLU A O 1
ATOM 1452 N N . TYR A 1 176 ? 4.916 -12.239 -8.478 1.00 76.50 176 TYR A N 1
ATOM 1453 C CA . TYR A 1 176 ? 4.939 -12.242 -9.935 1.00 76.50 176 TYR A CA 1
ATOM 1454 C C . TYR A 1 176 ? 5.494 -10.963 -10.555 1.00 76.50 176 TYR A C 1
ATOM 1456 O O . TYR A 1 176 ? 6.284 -11.018 -11.492 1.00 76.50 176 TYR A O 1
ATOM 1464 N N . LEU A 1 177 ? 5.076 -9.803 -10.047 1.00 74.75 177 LEU A N 1
ATOM 1465 C CA . LEU A 1 177 ? 5.631 -8.509 -10.445 1.00 74.75 177 LEU A CA 1
ATOM 1466 C C . LEU A 1 177 ? 7.085 -8.373 -9.991 1.00 74.75 177 LEU A C 1
ATOM 1468 O O . LEU A 1 177 ? 7.795 -7.467 -10.424 1.00 74.75 177 LEU A O 1
ATOM 1472 N N . GLY A 1 178 ? 7.528 -9.276 -9.116 1.00 74.06 178 GLY A N 1
ATOM 1473 C CA . GLY A 1 178 ? 8.878 -9.299 -8.626 1.00 74.06 178 GLY A CA 1
ATOM 1474 C C . GLY A 1 178 ? 9.180 -8.185 -7.624 1.00 74.06 178 GLY A C 1
ATOM 1475 O O . GLY A 1 178 ? 10.353 -7.909 -7.359 1.00 74.06 178 GLY A O 1
ATOM 1476 N N . SER A 1 179 ? 8.147 -7.555 -7.065 1.00 80.75 179 SER A N 1
ATOM 1477 C CA . SER A 1 179 ? 8.318 -6.603 -5.973 1.00 80.75 179 SER A CA 1
ATOM 1478 C C . SER A 1 179 ? 8.965 -7.314 -4.788 1.00 80.75 179 SER A C 1
ATOM 1480 O O . SER A 1 179 ? 8.624 -8.455 -4.463 1.00 80.75 179 SER A O 1
ATOM 1482 N N . ASN A 1 180 ? 9.872 -6.637 -4.099 1.00 85.19 180 ASN A N 1
ATOM 1483 C CA . ASN A 1 180 ? 10.508 -7.174 -2.904 1.00 85.19 180 ASN A CA 1
ATOM 1484 C C . ASN A 1 180 ? 9.724 -6.736 -1.658 1.00 85.19 180 ASN A C 1
ATOM 1486 O O . ASN A 1 180 ? 10.283 -6.199 -0.696 1.00 85.19 180 ASN A O 1
ATOM 1490 N N . VAL A 1 181 ? 8.404 -6.949 -1.715 1.00 88.25 181 VAL A N 1
ATOM 1491 C CA . VAL A 1 181 ? 7.438 -6.611 -0.669 1.00 88.25 181 VAL A CA 1
ATOM 1492 C C . VAL A 1 181 ? 6.875 -7.892 -0.071 1.00 88.25 181 VAL A C 1
ATOM 1494 O O . VAL A 1 181 ? 6.142 -8.634 -0.725 1.00 88.25 181 VAL A O 1
ATOM 1497 N N . TYR A 1 182 ? 7.179 -8.121 1.201 1.00 88.81 182 TYR A N 1
ATOM 1498 C CA . TYR A 1 182 ? 6.679 -9.252 1.975 1.00 88.81 182 TYR A CA 1
ATOM 1499 C C . TYR A 1 182 ? 5.687 -8.757 3.026 1.00 88.81 182 TYR A C 1
ATOM 1501 O O . TYR A 1 182 ? 5.915 -7.730 3.660 1.00 88.81 182 TYR A O 1
ATOM 1509 N N . ASN A 1 183 ? 4.583 -9.475 3.222 1.00 89.12 183 ASN A N 1
ATOM 1510 C CA . ASN A 1 183 ? 3.637 -9.187 4.296 1.00 89.12 183 ASN A CA 1
ATOM 1511 C C . ASN A 1 183 ? 3.650 -10.353 5.291 1.00 89.12 183 ASN A C 1
ATOM 1513 O O . ASN A 1 183 ? 3.728 -11.499 4.869 1.00 89.12 183 ASN A O 1
ATOM 1517 N N . GLU A 1 184 ? 3.505 -10.095 6.583 1.00 91.12 184 GLU A N 1
ATOM 1518 C CA . GLU A 1 184 ? 3.376 -11.100 7.644 1.00 91.12 184 GLU A CA 1
ATOM 1519 C C . GLU A 1 184 ? 2.138 -10.790 8.484 1.00 91.12 184 GLU A C 1
ATOM 1521 O O . GLU A 1 184 ? 1.956 -9.655 8.923 1.00 91.12 184 GLU A O 1
ATOM 1526 N N . GLU A 1 185 ? 1.270 -11.778 8.697 1.00 92.00 185 GLU A N 1
ATOM 1527 C CA . GLU A 1 185 ? 0.098 -11.616 9.557 1.00 92.00 185 GLU A CA 1
ATOM 1528 C C . GLU A 1 185 ? 0.482 -11.679 11.042 1.00 92.00 185 GLU A C 1
ATOM 1530 O O . GLU A 1 185 ? 1.190 -12.583 11.480 1.00 92.00 185 GLU A O 1
ATOM 1535 N N . ILE A 1 186 ? -0.050 -10.744 11.828 1.00 93.81 186 ILE A N 1
ATOM 1536 C CA . ILE A 1 186 ? 0.061 -10.704 13.289 1.00 93.81 186 ILE A CA 1
ATOM 1537 C C . ILE A 1 186 ? -1.337 -10.654 13.923 1.00 93.81 186 ILE A C 1
ATOM 1539 O O . ILE A 1 186 ? -2.352 -10.511 13.244 1.00 93.81 186 ILE A O 1
ATOM 1543 N N . SER A 1 187 ? -1.422 -10.770 15.251 1.00 94.12 187 SER A N 1
ATOM 1544 C CA . SER A 1 187 ? -2.706 -10.930 15.954 1.00 94.12 187 SER A CA 1
ATOM 1545 C C . SER A 1 187 ? -3.722 -9.810 15.706 1.00 94.12 187 SER A C 1
ATOM 1547 O O . SER A 1 187 ? -4.923 -10.065 15.748 1.00 94.12 187 SER A O 1
ATOM 1549 N N . ASP A 1 188 ? -3.252 -8.581 15.486 1.00 94.44 188 ASP A N 1
ATOM 1550 C CA . ASP A 1 188 ? -4.082 -7.384 15.327 1.00 94.44 188 ASP A CA 1
ATOM 1551 C C . ASP A 1 188 ? -3.898 -6.683 13.972 1.00 94.44 188 ASP A C 1
ATOM 1553 O O . ASP A 1 188 ? -4.302 -5.528 13.820 1.00 94.44 188 ASP A O 1
ATOM 1557 N N . GLY A 1 189 ? -3.311 -7.368 12.984 1.00 94.06 189 GLY A N 1
ATOM 1558 C CA . GLY A 1 189 ? -3.043 -6.786 11.674 1.00 94.06 189 GLY A CA 1
ATOM 1559 C C . GLY A 1 189 ? -1.904 -7.464 10.923 1.00 94.06 189 GLY A C 1
ATOM 1560 O O . GLY A 1 189 ? -1.814 -8.688 10.912 1.00 94.06 189 GLY A O 1
ATOM 1561 N N . PHE A 1 190 ? -1.048 -6.674 10.273 1.00 93.44 190 PHE A N 1
ATOM 1562 C CA . PHE A 1 190 ? 0.040 -7.167 9.426 1.00 93.44 190 PHE A CA 1
ATOM 1563 C C . PHE A 1 190 ? 1.294 -6.301 9.548 1.00 93.44 190 PHE A C 1
ATOM 1565 O O . PHE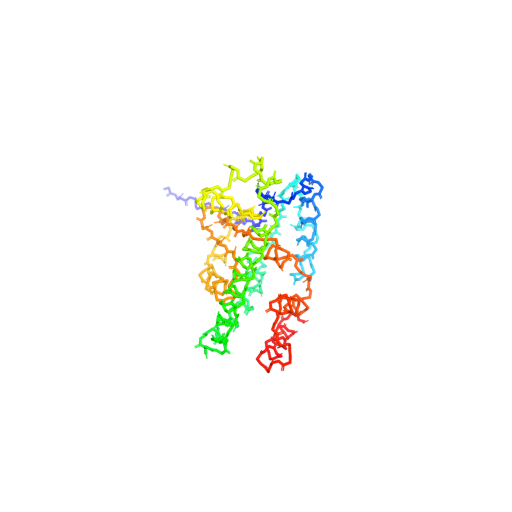 A 1 190 ? 1.216 -5.093 9.780 1.00 93.44 190 PHE A O 1
ATOM 1572 N N . LEU A 1 191 ? 2.451 -6.913 9.323 1.00 94.19 191 LEU A N 1
ATOM 1573 C CA . LEU A 1 191 ? 3.704 -6.229 9.031 1.00 94.19 191 LEU A CA 1
ATOM 1574 C C . LEU A 1 191 ? 3.972 -6.308 7.533 1.00 94.19 191 LEU A C 1
ATOM 1576 O O . LEU A 1 191 ? 3.826 -7.368 6.935 1.00 94.19 191 LEU A O 1
ATOM 1580 N N . ARG A 1 192 ? 4.381 -5.200 6.928 1.00 93.50 192 ARG A N 1
ATOM 1581 C CA . ARG A 1 192 ? 4.857 -5.127 5.552 1.00 93.50 192 ARG A CA 1
ATOM 1582 C C . ARG A 1 192 ? 6.326 -4.749 5.562 1.00 93.50 192 ARG A C 1
ATOM 1584 O O . ARG A 1 192 ? 6.703 -3.714 6.105 1.00 93.50 192 ARG A O 1
ATOM 1591 N N . PHE A 1 193 ? 7.132 -5.578 4.928 1.00 93.12 193 PHE A N 1
ATOM 1592 C CA . PHE A 1 193 ? 8.565 -5.413 4.774 1.00 93.12 193 PHE A CA 1
ATOM 1593 C C . PHE A 1 193 ? 8.845 -5.050 3.322 1.00 93.12 193 PHE A C 1
ATOM 1595 O O . PHE A 1 193 ? 8.512 -5.816 2.419 1.00 93.12 193 PHE A O 1
ATOM 1602 N N . VAL A 1 194 ? 9.441 -3.883 3.101 1.00 91.38 194 VAL A N 1
ATOM 1603 C CA . VAL A 1 194 ? 9.790 -3.374 1.773 1.00 91.38 194 VAL A CA 1
ATOM 1604 C C . VAL A 1 194 ? 11.307 -3.353 1.669 1.00 91.38 194 VAL A C 1
ATOM 1606 O O . VAL A 1 194 ? 11.965 -2.665 2.448 1.00 91.38 194 VAL A O 1
ATOM 1609 N N . LYS A 1 195 ? 11.887 -4.148 0.765 1.00 90.12 195 LYS A N 1
ATOM 1610 C CA . LYS A 1 195 ? 13.346 -4.345 0.736 1.00 90.12 195 LYS A CA 1
ATOM 1611 C C . LYS A 1 195 ? 14.119 -3.170 0.154 1.00 90.12 195 LYS A C 1
ATOM 1613 O O . LYS A 1 195 ? 15.181 -2.864 0.680 1.00 90.12 195 LYS A O 1
ATOM 1618 N N . ASN A 1 196 ? 13.618 -2.534 -0.898 1.00 87.00 196 ASN A N 1
ATOM 1619 C CA . ASN A 1 196 ? 14.330 -1.473 -1.610 1.00 87.00 196 ASN A CA 1
ATOM 1620 C C . ASN A 1 196 ? 13.509 -0.172 -1.641 1.00 87.00 196 ASN A C 1
ATOM 1622 O O . ASN A 1 196 ? 12.328 -0.149 -1.284 1.00 87.00 196 ASN A O 1
ATOM 1626 N N . LYS A 1 197 ? 14.168 0.922 -2.024 1.00 86.38 197 LYS A N 1
ATOM 1627 C CA . LYS A 1 197 ? 13.555 2.251 -2.057 1.00 86.38 197 LYS A CA 1
ATOM 1628 C C . LYS A 1 197 ? 12.547 2.372 -3.195 1.00 86.38 197 LYS A C 1
ATOM 1630 O O . LYS A 1 197 ? 11.533 3.034 -3.039 1.00 86.38 197 LYS A O 1
ATOM 1635 N N . GLU A 1 198 ? 12.812 1.721 -4.317 1.00 83.31 198 GLU A N 1
ATOM 1636 C CA . GLU A 1 198 ? 11.999 1.766 -5.527 1.00 83.31 198 GLU A CA 1
ATOM 1637 C C . GLU A 1 198 ? 10.589 1.211 -5.289 1.00 83.31 198 GLU A C 1
ATOM 1639 O O . GLU A 1 198 ? 9.601 1.857 -5.631 1.00 83.31 198 GLU A O 1
ATOM 1644 N N . ASP A 1 199 ? 10.488 0.051 -4.637 1.00 84.38 199 ASP A N 1
ATOM 1645 C CA . ASP A 1 199 ? 9.222 -0.571 -4.248 1.00 84.38 199 ASP A CA 1
ATOM 1646 C C . ASP A 1 199 ? 8.490 0.284 -3.203 1.00 84.38 199 ASP A C 1
ATOM 1648 O O . ASP A 1 199 ? 7.263 0.383 -3.224 1.00 84.38 199 ASP A O 1
ATOM 1652 N N . PHE A 1 200 ? 9.228 0.946 -2.306 1.00 88.25 200 PHE A N 1
ATOM 1653 C CA . PHE A 1 200 ? 8.638 1.856 -1.326 1.00 88.25 200 PHE A CA 1
ATOM 1654 C C . PHE A 1 200 ? 8.084 3.126 -1.975 1.00 88.25 200 PHE A C 1
ATOM 1656 O O . PHE A 1 200 ? 6.942 3.499 -1.722 1.00 88.25 200 PHE A O 1
ATOM 1663 N N . ASP A 1 201 ? 8.861 3.772 -2.842 1.00 83.75 201 ASP A N 1
ATOM 1664 C CA . ASP A 1 201 ? 8.429 4.947 -3.592 1.00 83.75 201 ASP A CA 1
ATOM 1665 C C . ASP A 1 201 ? 7.225 4.609 -4.477 1.00 83.75 201 ASP A C 1
ATOM 1667 O O . ASP A 1 201 ? 6.291 5.409 -4.545 1.00 83.75 201 ASP A O 1
ATOM 1671 N N . ALA A 1 202 ? 7.214 3.417 -5.091 1.00 79.56 202 ALA A N 1
ATOM 1672 C CA . ALA A 1 202 ? 6.100 2.909 -5.887 1.00 79.56 202 ALA A CA 1
ATOM 1673 C C . ALA A 1 202 ? 4.797 2.830 -5.077 1.00 79.56 202 ALA A C 1
ATOM 1675 O O . ALA A 1 202 ? 3.743 3.233 -5.565 1.00 79.56 202 ALA A O 1
ATOM 1676 N N . MET A 1 203 ? 4.870 2.394 -3.815 1.00 80.31 203 MET A N 1
ATOM 1677 C CA . MET A 1 203 ? 3.721 2.389 -2.898 1.00 80.31 203 MET A CA 1
ATOM 1678 C C . MET A 1 203 ? 3.212 3.795 -2.541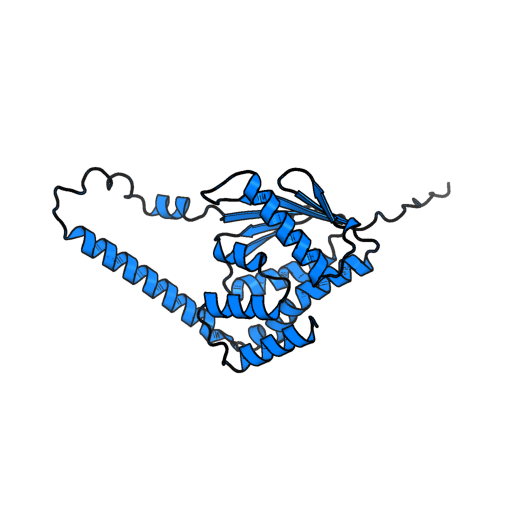 1.00 80.31 203 MET A C 1
ATOM 1680 O O . MET A 1 203 ? 2.091 3.935 -2.054 1.00 80.31 203 MET A O 1
ATOM 1684 N N . LEU A 1 204 ? 4.033 4.828 -2.744 1.00 81.06 204 LEU A N 1
ATOM 1685 C CA . LEU A 1 204 ? 3.699 6.229 -2.489 1.00 81.06 204 LEU A CA 1
ATOM 1686 C C . LEU A 1 204 ? 3.392 7.014 -3.774 1.00 81.06 204 LEU A C 1
ATOM 1688 O O . LEU A 1 204 ? 3.291 8.249 -3.713 1.00 81.06 204 LEU A O 1
ATOM 1692 N N . LEU A 1 205 ? 3.314 6.345 -4.931 1.00 70.44 205 LEU A N 1
ATOM 1693 C CA . LEU A 1 205 ? 2.957 6.990 -6.193 1.00 70.44 205 LEU A CA 1
ATOM 1694 C C . LEU A 1 205 ? 1.522 7.538 -6.141 1.00 70.44 205 LEU A C 1
ATOM 1696 O O . LEU A 1 205 ? 0.722 7.196 -5.270 1.00 70.44 205 LEU A O 1
ATOM 1700 N N . ALA A 1 206 ? 1.282 8.513 -7.017 1.00 57.69 206 ALA A N 1
ATOM 1701 C CA . ALA A 1 206 ? 0.208 9.498 -6.936 1.00 57.69 206 ALA A CA 1
ATOM 1702 C C . ALA A 1 206 ? -1.212 8.908 -6.899 1.00 57.69 206 ALA A C 1
ATOM 1704 O O . ALA A 1 206 ? -1.450 7.791 -7.338 1.00 57.69 206 ALA A O 1
ATOM 1705 N N . ALA A 1 207 ? -2.179 9.736 -6.486 1.00 60.12 207 ALA A N 1
ATOM 1706 C CA . ALA A 1 207 ? -3.608 9.415 -6.501 1.00 60.12 207 ALA A CA 1
ATOM 1707 C C . ALA A 1 207 ? -4.184 9.043 -7.885 1.00 60.12 207 ALA A C 1
ATOM 1709 O O . ALA A 1 207 ? -5.307 8.547 -7.955 1.00 60.12 207 ALA A O 1
ATOM 1710 N N . ASP A 1 208 ? -3.450 9.286 -8.979 1.00 75.38 208 ASP A N 1
ATOM 1711 C CA . ASP A 1 208 ? -3.797 8.765 -10.303 1.00 75.38 208 ASP A CA 1
ATOM 1712 C C . ASP A 1 208 ? -3.149 7.390 -10.506 1.00 75.38 208 ASP A C 1
ATOM 1714 O O . ASP A 1 208 ? -1.980 7.273 -10.883 1.00 75.38 208 ASP A O 1
ATOM 1718 N N . GLU A 1 209 ? -3.949 6.352 -10.273 1.00 76.69 209 GLU A N 1
ATOM 1719 C CA . GLU A 1 209 ? -3.577 4.946 -10.433 1.00 76.69 209 GLU A CA 1
ATOM 1720 C C . GLU A 1 209 ? -2.985 4.661 -11.824 1.00 76.69 209 GLU A C 1
ATOM 1722 O O . GLU A 1 209 ? -2.030 3.902 -11.958 1.00 76.69 209 GLU A O 1
ATOM 1727 N N . VAL A 1 210 ? -3.500 5.299 -12.883 1.00 84.94 210 VAL A N 1
ATOM 1728 C CA . VAL A 1 210 ? -3.024 5.065 -14.255 1.00 84.94 210 VAL A CA 1
ATOM 1729 C C . VAL A 1 210 ? -1.597 5.572 -14.418 1.00 84.94 210 VAL A C 1
ATOM 1731 O O . VAL A 1 210 ? -0.760 4.880 -14.999 1.00 84.94 210 VAL A O 1
ATOM 1734 N N . GLU A 1 211 ? -1.309 6.774 -13.922 1.00 84.62 211 GLU A N 1
ATOM 1735 C CA . GLU A 1 211 ? 0.044 7.326 -13.979 1.00 84.62 211 GLU A CA 1
ATOM 1736 C C . GLU A 1 211 ? 0.997 6.569 -13.049 1.00 84.62 211 GLU A C 1
ATOM 1738 O O . GLU A 1 211 ? 2.123 6.292 -13.456 1.00 84.62 211 GLU A O 1
ATOM 1743 N N . ALA A 1 212 ? 0.543 6.132 -11.868 1.00 81.50 212 ALA A N 1
ATOM 1744 C CA . ALA A 1 212 ? 1.333 5.275 -10.983 1.00 81.50 212 ALA A CA 1
ATOM 1745 C C . ALA A 1 212 ? 1.760 3.975 -11.686 1.00 81.50 212 ALA A C 1
ATOM 1747 O O . ALA A 1 212 ? 2.942 3.626 -11.686 1.00 81.50 212 ALA A O 1
ATOM 1748 N N . TRP A 1 213 ? 0.833 3.306 -12.379 1.00 84.19 213 TRP A N 1
ATOM 1749 C CA . TRP A 1 213 ? 1.153 2.110 -13.160 1.00 84.19 213 TRP A CA 1
ATOM 1750 C C . TRP A 1 213 ? 2.047 2.399 -14.362 1.00 84.19 213 TRP A C 1
ATOM 1752 O O . TRP A 1 213 ? 2.933 1.601 -14.652 1.00 84.19 213 TRP A O 1
ATOM 1762 N N . LYS A 1 214 ? 1.879 3.529 -15.058 1.00 87.69 214 L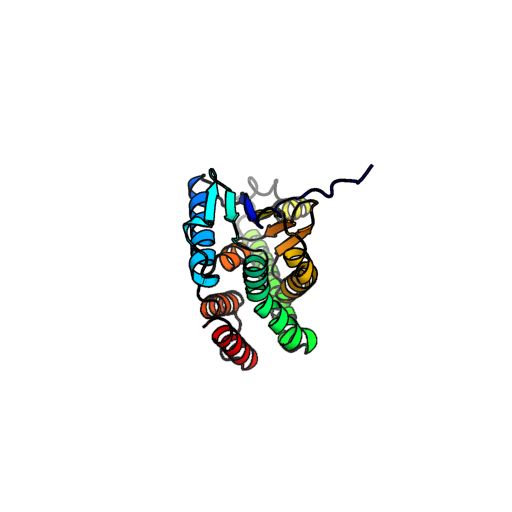YS A N 1
ATOM 1763 C CA . LYS A 1 214 ? 2.800 3.920 -16.140 1.00 87.69 214 LYS A CA 1
ATOM 1764 C C . LYS A 1 214 ? 4.213 4.154 -15.626 1.00 87.69 214 LYS A C 1
ATOM 1766 O O . LYS A 1 214 ? 5.156 3.696 -16.263 1.00 87.69 214 LYS A O 1
ATOM 1771 N N . GLU A 1 215 ? 4.369 4.862 -14.511 1.00 83.88 215 GLU A N 1
ATOM 1772 C CA . GLU A 1 215 ? 5.676 5.088 -13.891 1.00 83.88 215 GLU A CA 1
ATOM 1773 C C . GLU A 1 215 ? 6.291 3.773 -13.417 1.00 83.88 215 GLU A C 1
ATOM 1775 O O . GLU A 1 215 ? 7.468 3.531 -13.676 1.00 83.88 215 GLU A O 1
ATOM 1780 N N . TRP A 1 216 ? 5.487 2.871 -12.847 1.00 82.19 216 TRP A N 1
ATOM 1781 C CA . TRP A 1 216 ? 5.930 1.516 -12.530 1.00 82.19 216 TRP A CA 1
ATOM 1782 C C . TRP A 1 216 ? 6.404 0.784 -13.792 1.00 82.19 216 TRP A C 1
ATOM 1784 O O . TRP A 1 216 ? 7.538 0.320 -13.851 1.00 82.19 216 TRP A O 1
ATOM 1794 N N . PHE A 1 217 ? 5.606 0.758 -14.863 1.00 82.75 217 PHE A N 1
ATOM 1795 C CA . PHE A 1 217 ? 6.008 0.089 -16.099 1.00 82.75 217 PHE A CA 1
ATOM 1796 C C . PHE A 1 217 ? 7.300 0.6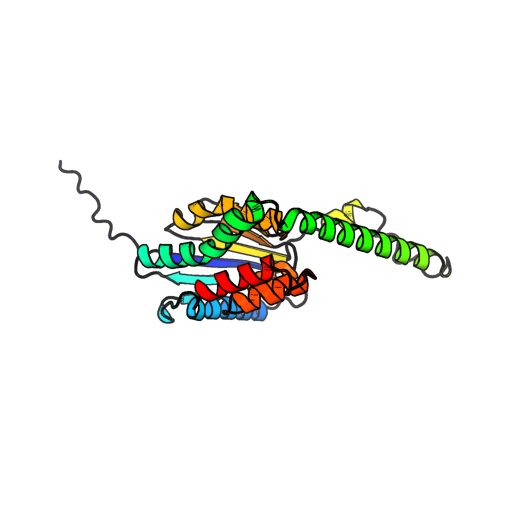76 -16.690 1.00 82.75 217 PHE A C 1
ATOM 1798 O O . PHE A 1 217 ? 8.166 -0.082 -17.123 1.00 82.75 217 PHE A O 1
ATOM 1805 N N . LYS A 1 218 ? 7.475 2.004 -16.648 1.00 84.00 218 LYS A N 1
ATOM 1806 C CA . LYS A 1 218 ? 8.705 2.687 -17.088 1.00 84.00 218 LYS A CA 1
ATOM 1807 C C . LYS A 1 218 ? 9.911 2.336 -16.219 1.00 84.00 218 LYS A C 1
ATOM 1809 O O . LYS A 1 218 ? 10.978 2.068 -16.767 1.00 84.00 218 LYS A O 1
ATOM 1814 N N . LEU A 1 219 ? 9.752 2.330 -14.893 1.00 74.50 219 LEU A N 1
ATOM 1815 C CA . LEU A 1 219 ? 10.808 1.994 -13.931 1.00 74.50 219 LEU A CA 1
ATOM 1816 C C . LEU A 1 219 ? 11.386 0.600 -14.206 1.00 74.50 219 LEU A C 1
ATOM 1818 O O . LEU A 1 219 ? 12.595 0.384 -14.117 1.00 74.50 219 LEU A O 1
ATOM 1822 N N . TYR A 1 220 ? 10.516 -0.322 -14.607 1.00 72.19 220 TYR A N 1
ATOM 1823 C CA . TYR A 1 220 ? 10.873 -1.688 -14.968 1.00 72.19 220 TYR A CA 1
ATOM 1824 C C . TYR A 1 220 ? 11.143 -1.890 -16.473 1.00 72.19 220 TYR A C 1
ATOM 1826 O O . TYR A 1 220 ? 11.326 -3.024 -16.908 1.00 72.19 220 TYR A O 1
ATOM 1834 N N . GLU A 1 221 ? 11.251 -0.808 -17.255 1.00 78.31 221 GLU A N 1
ATOM 1835 C CA . GLU A 1 221 ? 11.576 -0.805 -18.693 1.00 78.31 221 GLU A CA 1
ATOM 1836 C C . GLU A 1 221 ? 10.594 -1.598 -19.580 1.00 78.31 221 GLU A C 1
ATOM 1838 O O . GLU A 1 221 ? 10.978 -2.165 -20.606 1.00 78.31 221 GLU A O 1
ATOM 1843 N N . TYR A 1 222 ? 9.313 -1.627 -19.219 1.00 79.56 222 TYR A N 1
ATOM 1844 C CA . TYR A 1 222 ? 8.272 -2.222 -20.052 1.00 79.56 222 TYR A CA 1
ATOM 1845 C C . TYR A 1 222 ? 7.789 -1.262 -21.146 1.00 79.56 222 TYR A C 1
ATOM 1847 O O . TYR A 1 222 ? 7.672 -0.052 -20.942 1.00 79.56 222 TYR A O 1
ATOM 1855 N N . ASP A 1 223 ? 7.473 -1.822 -22.316 1.00 81.81 223 ASP A N 1
ATOM 1856 C CA . ASP A 1 223 ? 6.901 -1.080 -23.439 1.00 81.81 223 ASP A CA 1
ATOM 1857 C C . ASP A 1 223 ? 5.438 -0.710 -23.153 1.00 81.81 223 ASP A C 1
ATOM 1859 O O . ASP A 1 223 ? 4.562 -1.577 -23.131 1.00 81.81 223 ASP A O 1
ATOM 1863 N N . LEU A 1 224 ? 5.168 0.581 -22.946 1.00 87.62 224 LEU A N 1
ATOM 1864 C CA . LEU A 1 224 ? 3.819 1.088 -22.685 1.00 87.62 224 LEU A CA 1
ATOM 1865 C C . LEU A 1 224 ? 2.868 0.915 -23.876 1.00 87.62 224 LEU A C 1
ATOM 1867 O O . LEU A 1 224 ? 1.655 0.929 -23.668 1.00 87.62 224 LEU A O 1
ATOM 1871 N N . ASP A 1 225 ? 3.397 0.724 -25.088 1.00 90.25 225 ASP A N 1
ATOM 1872 C CA . ASP A 1 225 ? 2.601 0.455 -26.287 1.00 90.25 225 ASP A CA 1
ATOM 1873 C C . ASP A 1 225 ? 2.227 -1.036 -26.415 1.00 90.25 225 ASP A C 1
ATOM 1875 O O . ASP A 1 225 ? 1.483 -1.423 -27.323 1.00 90.25 225 ASP A O 1
ATOM 1879 N N . ASN A 1 226 ? 2.688 -1.895 -25.493 1.00 81.88 226 ASN A N 1
ATOM 1880 C CA . ASN A 1 226 ? 2.279 -3.294 -25.441 1.00 81.88 226 ASN A CA 1
ATOM 1881 C C . ASN A 1 226 ? 0.744 -3.384 -25.285 1.00 81.88 226 ASN A C 1
ATOM 1883 O O . ASN A 1 226 ? 0.204 -2.850 -24.312 1.00 81.88 226 ASN A O 1
ATOM 1887 N N . PRO A 1 227 ? 0.022 -4.105 -26.170 1.00 81.81 227 PRO A N 1
ATOM 1888 C CA . PRO A 1 227 ? -1.441 -4.164 -26.141 1.00 81.81 227 PRO A CA 1
ATOM 1889 C C . PRO A 1 227 ? -2.038 -4.588 -24.792 1.00 81.81 227 PRO A C 1
ATOM 1891 O O . PRO A 1 227 ? -3.122 -4.138 -24.430 1.00 81.81 227 PRO A O 1
ATOM 1894 N N . ILE A 1 228 ? -1.328 -5.429 -24.035 1.00 78.69 228 ILE A N 1
ATOM 1895 C CA . ILE A 1 228 ? -1.758 -5.926 -22.723 1.00 78.69 228 ILE A CA 1
ATOM 1896 C C . ILE A 1 228 ? -1.631 -4.826 -21.669 1.00 78.69 228 ILE A C 1
ATOM 1898 O O . ILE A 1 228 ? -2.538 -4.651 -20.858 1.00 78.69 228 ILE A O 1
ATOM 1902 N N . ILE A 1 229 ? -0.541 -4.053 -21.710 1.00 82.44 229 ILE A N 1
ATOM 1903 C CA . ILE A 1 229 ? -0.335 -2.897 -20.829 1.00 82.44 229 ILE A CA 1
ATOM 1904 C C . ILE A 1 229 ? -1.356 -1.806 -21.155 1.00 82.44 229 ILE A C 1
ATOM 1906 O O . ILE A 1 229 ? -1.994 -1.288 -20.243 1.00 82.44 229 ILE A O 1
ATOM 1910 N N . VAL A 1 230 ? -1.593 -1.513 -22.438 1.00 88.06 230 VAL A N 1
ATOM 1911 C CA . VAL A 1 230 ? -2.632 -0.560 -22.863 1.00 88.06 230 VAL A CA 1
ATOM 1912 C C . VAL A 1 230 ? -4.006 -0.986 -22.340 1.00 88.06 230 VAL A C 1
ATOM 1914 O O . VAL A 1 230 ? -4.685 -0.198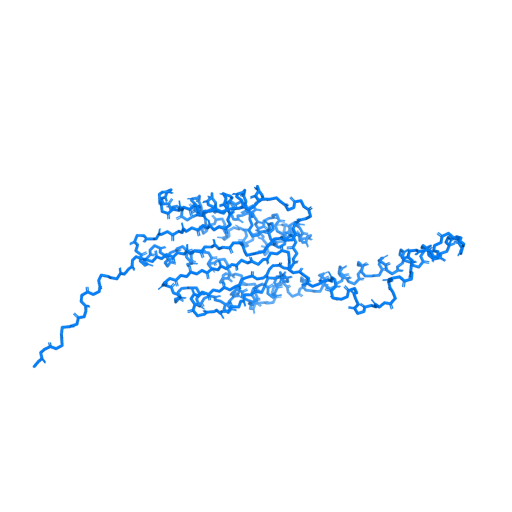 -21.682 1.00 88.06 230 VAL A O 1
ATOM 1917 N N . GLN A 1 231 ? -4.398 -2.246 -22.557 1.00 81.69 231 GLN A N 1
ATOM 1918 C CA . GLN A 1 231 ? -5.672 -2.778 -22.070 1.00 81.69 231 GLN A CA 1
ATOM 1919 C C . GLN A 1 231 ? -5.775 -2.728 -20.538 1.00 81.69 231 GLN A C 1
ATOM 1921 O O . GLN A 1 231 ? -6.828 -2.388 -19.996 1.00 81.69 231 GLN A O 1
ATOM 1926 N N . PHE A 1 232 ? -4.690 -3.048 -19.831 1.00 82.62 232 PHE A N 1
ATOM 1927 C CA . PHE A 1 232 ? -4.617 -2.940 -18.378 1.00 82.62 232 PHE A CA 1
ATOM 1928 C C . PHE A 1 232 ? -4.836 -1.494 -17.910 1.00 82.62 232 PHE A C 1
ATOM 1930 O O . PHE A 1 232 ? -5.709 -1.249 -17.078 1.00 82.62 232 PHE A O 1
ATOM 1937 N N . LEU A 1 233 ? -4.117 -0.528 -18.490 1.00 87.06 233 LEU A N 1
ATOM 1938 C CA . LEU A 1 233 ? -4.237 0.889 -18.141 1.00 87.06 233 LEU A CA 1
ATOM 1939 C C . LEU A 1 233 ? -5.639 1.438 -18.438 1.00 87.06 233 LEU A C 1
ATOM 1941 O O . LEU A 1 233 ? -6.154 2.234 -17.657 1.00 87.06 233 LEU A O 1
ATOM 1945 N N . GLU A 1 234 ? -6.302 0.988 -19.508 1.00 85.94 234 GLU A N 1
ATOM 1946 C CA . GLU A 1 234 ? -7.706 1.335 -19.775 1.00 85.94 234 GLU A CA 1
ATOM 1947 C C . GLU A 1 234 ? -8.660 0.827 -18.687 1.00 85.94 234 GLU A C 1
ATOM 1949 O O . GLU A 1 234 ? -9.664 1.474 -18.378 1.00 85.94 234 GLU A O 1
ATOM 1954 N N . ILE A 1 235 ? -8.388 -0.347 -18.119 1.00 78.88 235 ILE A N 1
ATOM 1955 C CA . ILE A 1 235 ? -9.236 -0.956 -17.090 1.00 78.88 235 ILE A CA 1
ATOM 1956 C C . ILE A 1 235 ? -9.028 -0.281 -15.748 1.00 78.88 235 ILE A C 1
ATOM 1958 O O . ILE A 1 235 ? -10.014 0.036 -15.081 1.00 78.88 235 ILE A O 1
ATOM 1962 N N . VAL A 1 236 ? -7.774 0.008 -15.401 1.00 81.25 236 VAL A N 1
ATOM 1963 C CA . VAL A 1 236 ? -7.436 0.887 -14.281 1.00 81.25 236 VAL A CA 1
ATOM 1964 C C . VAL A 1 236 ? -8.172 2.221 -14.457 1.00 81.25 236 VAL A C 1
ATOM 1966 O O . VAL A 1 236 ? -8.976 2.607 -13.613 1.00 81.25 236 VAL A O 1
ATOM 1969 N N . GLN A 1 237 ? -8.047 2.866 -15.618 1.00 85.44 237 GLN A N 1
ATOM 1970 C CA . GLN A 1 237 ? -8.710 4.143 -15.885 1.00 85.44 237 GLN A CA 1
ATOM 1971 C C . GLN A 1 237 ? -10.239 4.087 -15.752 1.00 85.44 237 GLN A C 1
ATOM 1973 O O . GLN A 1 237 ? -10.841 5.058 -15.305 1.00 85.44 237 GLN A O 1
ATOM 1978 N N . LYS A 1 238 ? -10.883 2.982 -16.147 1.00 78.62 238 LYS A N 1
ATOM 1979 C CA . LYS A 1 238 ? -12.340 2.799 -16.013 1.00 78.62 238 LYS A CA 1
ATOM 1980 C C . LYS A 1 238 ? -12.785 2.518 -14.580 1.00 78.62 238 LYS A C 1
ATOM 1982 O O . LYS A 1 238 ? -13.921 2.833 -14.250 1.00 78.62 238 LYS A O 1
ATOM 1987 N N . LYS A 1 239 ? -11.948 1.870 -13.766 1.00 69.75 239 LYS A N 1
ATOM 1988 C CA . LYS A 1 239 ? -12.280 1.520 -12.377 1.00 69.75 239 LYS A CA 1
ATOM 1989 C C . LYS A 1 239 ? -12.056 2.674 -11.398 1.00 69.75 239 LYS A C 1
ATOM 1991 O O . LYS A 1 239 ? -12.741 2.706 -10.382 1.00 69.75 239 LYS A O 1
ATOM 1996 N N . PHE A 1 240 ? -11.138 3.590 -11.708 1.00 68.19 240 PHE A N 1
ATOM 1997 C CA . PHE A 1 240 ? -10.722 4.681 -10.813 1.00 68.19 240 PHE A CA 1
ATOM 1998 C C . PHE A 1 240 ? -11.069 6.090 -11.335 1.00 68.19 240 PHE A C 1
ATOM 2000 O O . PHE A 1 240 ? -10.467 7.071 -10.907 1.00 68.19 240 PHE A O 1
ATOM 2007 N N . ARG A 1 241 ? -12.042 6.202 -12.250 1.00 64.31 241 ARG A N 1
ATOM 2008 C CA . ARG A 1 241 ? -12.699 7.459 -12.656 1.00 64.31 241 ARG A CA 1
ATOM 2009 C C . ARG A 1 241 ? -14.176 7.425 -12.301 1.00 64.31 241 ARG A C 1
ATOM 2011 O O . ARG A 1 241 ? -14.700 8.504 -11.953 1.00 64.31 241 ARG A O 1
#

Mean predicted aligned error: 10.9 Å

Sequence (241 aa):
MKELEPNGESESPFLEITLMELNDQNDSDANYLDILDRLRQNFLQYYGLDPSSIKICGNNQMLVNFLEKTEFNRVYDQDYAVYQYLYENILQNDLLGNLNEIRMQKDLKTRENLKLSHSSAMKSDPNTVHADLKNLNNLDDLDELSQKNYAVIRYRSNFLEPLRRNYNLISKVNEYLGSNVYNEEISDGFLRFVKNKEDFDAMLLAADEVEAWKEWFKLYEYDLDNPIIVQFLEIVQKKFR

Radius of gyration: 22.4 Å; Cα contacts (8 Å, |Δi|>4): 248; chains: 1; bounding box: 82×32×61 Å

Nearest PDB structures (foldseek):
  1vbk-assembly1_A  TM=5.479E-01  e=8.917E-01  Pyrococcus horikoshii OT3
  7mwr-assembly1_B  TM=7.009E-01  e=2.572E+00  synthetic construct
  8dy9-assembly1_I  TM=3.834E-01  e=6.264E-01  Streptomyces venezuelae
  6mrs-assembly1_A  TM=5.987E-01  e=4.633E+00  synthetic construct
  3ab4-assembly1_D  TM=2.727E-01  e=1.514E+00  Corynebacterium glutamicum

Secondary structure (DSSP, 8-state):
----------PPPEEEEEEEEE--TT--HHHHHHHHHHHHHHHHHHH---GGGEEEETTTEEEEE-SSHHHHHHHHHHHHHHHHHIIIIIITTTTTHHHHHHHHHHHHHHHHHHHHHHHHHTTS-TTSSTTTGGG---HHHHHHHT---SEEEEEEES--HHHHHHHHHHHHHHHHHT--EEEEEETTEEEEEE-SHHHHHHHT--S-HHHHHHHHHHHTT--TT-HHHHHHHHHHHHH--